Protein 2Z0Q (pdb70)

Sequence (319 aa):
QVLTAKEIKRQEAIFELSQGEEDLIEDLKLAKKAYHDPLKLSITEQELNQIFGTLDSLIPLHEELLSQLRDVRKPDGSTEHVGPILVGWLPCLSSYDSYCSNQVAAKALLDHKKQDHRVQDFDLWNFLDIPRSRLVKYPLLLREILRHTPNDNPDQQHLEEAINIIQGIVAEINTKTGESECRYYKERLLYLEEGQKDSLIDSSRVLCCHGELKNNRGVKLHVFLFQEVLVITRAVTHNEQLCYQLYRQPIPVKDLTLEDLQDGEVRLGGSLAFSNNERVKNFFRVSFKNGSQSQTHSLQANDTFNKQQWLNCIRQAKE

Organism: Mus musculus (NCBI:txid10090)

Foldseek 3Di:
DDDDPLNVLLQVLLVVVLVLLVVLLVLLVCCCVQPVVVVVVPLDPVLSCLANVLSVVCSVLSVVLNVVSQVQADPVRGHQADLVSLLVSVVVCVSVLVLLLSLLVNLVVVQVCCVPPSPVVDVNNCSSCSVLVVLVCPLVSLVSNLVSDDPVRVNNVSSVVSSVVSVVVNVVSVLSSQQSNLVVQLVQEDEPDPQQDDVVSVPFRGFLDWAWWAFQARAIWIWTDTLFKIFIFHFDADPNRTGTYTPAHIATLLFKDKAQAAFPRDDHHHDDVPDPSVSRHQWIKIWGDDPPRTDITIIHAPDNVRSVSVVVSSVVSND

Structure (mmCIF, N/CA/C/O backbone):
data_2Z0Q
#
_entry.id   2Z0Q
#
_cell.length_a   51.582
_cell.length_b   62.670
_cell.length_c   115.278
_cell.angle_alpha   90.00
_cell.angle_beta   90.00
_cell.angle_gamma   90.00
#
_symmetry.space_group_name_H-M   'P 21 21 21'
#
loop_
_entity.id
_entity.type
_entity.pdbx_description
1 polymer 'Rho guanine nucleotide exchange factor 3'
2 non-polymer 'SULFATE ION'
3 water water
#
loop_
_atom_site.group_PDB
_atom_site.id
_atom_site.type_symbol
_atom_site.label_atom_id
_atom_site.label_alt_id
_atom_site.label_comp_id
_atom_site.label_asym_id
_atom_site.label_entity_id
_atom_site.label_seq_id
_atom_site.pdbx_PDB_ins_code
_atom_site.Cartn_x
_atom_site.Cartn_y
_atom_site.Cartn_z
_atom_site.occupancy
_atom_site.B_iso_or_equiv
_atom_site.auth_seq_id
_atom_site.auth_comp_id
_atom_site.auth_asym_id
_atom_site.auth_atom_id
_atom_site.pdbx_PDB_model_num
ATOM 1 N N . GLN A 1 11 ? 55.407 64.814 -8.172 1.00 43.65 4 GLN A N 1
ATOM 2 C CA . GLN A 1 11 ? 56.229 66.049 -8.383 1.00 43.55 4 GLN A CA 1
ATOM 3 C C . GLN A 1 11 ? 57.533 65.944 -7.587 1.00 40.02 4 GLN A C 1
ATOM 4 O O . GLN A 1 11 ? 58.508 65.358 -8.040 1.00 40.08 4 GLN A O 1
ATOM 10 N N . VAL A 1 12 ? 57.550 66.527 -6.399 1.00 35.50 5 VAL A N 1
ATOM 11 C CA . VAL A 1 12 ? 58.726 66.444 -5.553 1.00 33.14 5 VAL A CA 1
ATOM 12 C C . VAL A 1 12 ? 58.827 64.996 -5.056 1.00 29.81 5 VAL A C 1
ATOM 13 O O . VAL A 1 12 ? 57.814 64.400 -4.696 1.00 26.68 5 VAL A O 1
ATOM 17 N N . LEU A 1 13 ? 60.035 64.423 -5.086 1.00 26.87 6 LEU A N 1
ATOM 18 C CA . LEU A 1 13 ? 60.243 63.077 -4.556 1.00 24.75 6 LEU A CA 1
ATOM 19 C C . LEU A 1 13 ? 60.280 63.251 -3.036 1.00 23.19 6 LEU A C 1
ATOM 20 O O . LEU A 1 13 ? 61.066 64.024 -2.506 1.00 24.48 6 LEU A O 1
ATOM 25 N N . THR A 1 14 ? 59.449 62.528 -2.309 1.00 20.90 7 THR A N 1
ATOM 26 C CA . THR A 1 14 ? 59.444 62.711 -0.871 1.00 19.67 7 THR A CA 1
ATOM 27 C C . THR A 1 14 ? 60.001 61.482 -0.189 1.00 18.09 7 THR A C 1
ATOM 28 O O . THR A 1 14 ? 59.996 60.401 -0.778 1.00 17.53 7 THR A O 1
ATOM 32 N N . ALA A 1 15 ? 60.427 61.623 1.060 1.00 16.87 8 ALA A N 1
ATOM 33 C CA . ALA A 1 15 ? 60.929 60.475 1.806 1.00 16.53 8 ALA A CA 1
ATOM 34 C C . ALA A 1 15 ? 59.750 59.495 1.929 1.00 17.60 8 ALA A C 1
ATOM 35 O O . ALA A 1 15 ? 59.922 58.276 1.874 1.00 17.88 8 ALA A O 1
ATOM 37 N N . LYS A 1 16 ? 58.550 60.043 2.116 1.00 16.82 9 LYS A N 1
ATOM 38 C CA . LYS A 1 16 ? 57.342 59.215 2.260 1.00 16.67 9 LYS A CA 1
ATOM 39 C C . LYS A 1 16 ? 57.122 58.343 1.032 1.00 16.74 9 LYS A C 1
ATOM 40 O O . LYS A 1 16 ? 56.782 57.158 1.167 1.00 15.23 9 LYS A O 1
ATOM 46 N N . GLU A 1 17 ? 57.335 58.912 -0.161 1.00 16.29 10 GLU A N 1
ATOM 47 C CA . GLU A 1 17 ? 57.134 58.139 -1.403 1.00 15.39 10 GLU A CA 1
ATOM 48 C C . GLU A 1 17 ? 58.178 57.029 -1.510 1.00 15.19 10 GLU A C 1
ATOM 49 O O . GLU A 1 17 ? 57.870 55.963 -1.969 1.00 14.22 10 GLU A O 1
ATOM 55 N N . ILE A 1 18 ? 59.415 57.285 -1.080 1.00 14.74 11 ILE A N 1
ATOM 56 C CA . ILE A 1 18 ? 60.425 56.226 -1.121 1.00 13.61 11 ILE A CA 1
ATOM 57 C C . ILE A 1 18 ? 60.000 55.124 -0.140 1.00 14.67 11 ILE A C 1
ATOM 58 O O . ILE A 1 18 ? 60.105 53.938 -0.455 1.00 14.21 11 ILE A O 1
ATOM 63 N N . LYS A 1 19 ? 59.479 55.508 1.020 1.00 14.00 12 LYS A N 1
ATOM 64 C CA . LYS A 1 19 ? 58.992 54.513 1.983 1.00 14.22 12 LYS A CA 1
ATOM 65 C C . LYS A 1 19 ? 57.791 53.718 1.421 1.00 12.92 12 LYS A C 1
ATOM 66 O O . LYS A 1 19 ? 57.650 52.519 1.697 1.00 13.79 12 LYS A O 1
ATOM 72 N N . ARG A 1 20 ? 56.955 54.375 0.632 1.00 13.07 13 ARG A N 1
ATOM 73 C CA . ARG A 1 20 ? 55.816 53.692 0.023 1.00 11.53 13 ARG A CA 1
ATOM 74 C C . ARG A 1 20 ? 56.344 52.660 -0.985 1.00 12.84 13 ARG A C 1
ATOM 75 O O . ARG A 1 20 ? 55.893 51.543 -1.025 1.00 10.50 13 ARG A O 1
ATOM 83 N N . GLN A 1 21 ? 57.336 53.056 -1.783 1.00 12.74 14 GLN A N 1
ATOM 84 C CA . GLN A 1 21 ? 57.893 52.101 -2.758 1.00 11.76 14 GLN A CA 1
ATOM 85 C C . GLN A 1 21 ? 58.570 50.948 -2.037 1.00 11.79 14 GLN A C 1
ATOM 86 O O . GLN A 1 21 ? 58.493 49.814 -2.494 1.00 12.98 14 GLN A O 1
ATOM 92 N N . GLU A 1 22 ? 59.255 51.226 -0.921 1.00 12.57 15 GLU A N 1
ATOM 93 C CA . GLU A 1 22 ? 59.851 50.161 -0.151 1.00 12.40 15 GLU A CA 1
ATOM 94 C C . GLU A 1 22 ? 58.757 49.185 0.342 1.00 13.23 15 GLU A C 1
ATOM 95 O O . GLU A 1 22 ? 58.884 47.960 0.222 1.00 10.88 15 GLU A O 1
ATOM 101 N N . ALA A 1 23 ? 57.675 49.744 0.878 1.00 11.45 16 ALA A N 1
ATOM 102 C CA . ALA A 1 23 ? 56.625 48.896 1.418 1.00 13.12 16 ALA A CA 1
ATOM 103 C C . ALA A 1 23 ? 56.001 47.992 0.340 1.00 13.08 16 ALA A C 1
ATOM 104 O O . ALA A 1 23 ? 55.674 46.841 0.609 1.00 14.05 16 ALA A O 1
ATOM 106 N N . ILE A 1 24 ? 55.843 48.520 -0.871 1.00 12.11 17 ILE A N 1
ATOM 107 C CA . ILE A 1 24 ? 55.243 47.749 -1.966 1.00 13.35 17 ILE A CA 1
ATOM 108 C C . ILE A 1 24 ? 56.204 46.639 -2.435 1.00 12.66 17 ILE A C 1
ATOM 109 O O . ILE A 1 24 ? 55.816 45.490 -2.685 1.00 11.63 17 ILE A O 1
ATOM 114 N N . PHE A 1 25 ? 57.483 46.984 -2.524 1.00 12.43 18 PHE A N 1
ATOM 115 C CA . PHE A 1 25 ? 58.458 45.995 -2.952 1.00 13.86 18 PHE A CA 1
ATOM 116 C C . PHE A 1 25 ? 58.539 44.863 -1.918 1.00 13.23 18 PHE A C 1
ATOM 117 O O . PHE A 1 25 ? 58.593 43.688 -2.279 1.00 14.24 18 PHE A O 1
ATOM 125 N N . GLU A 1 26 ? 58.525 45.235 -0.632 1.00 14.15 19 GLU A N 1
ATOM 126 C CA . GLU A 1 26 ? 58.598 44.282 0.464 1.00 15.21 19 GLU A CA 1
ATOM 127 C C . GLU A 1 26 ? 57.429 43.307 0.427 1.00 15.13 19 GLU A C 1
ATOM 128 O O . GLU A 1 26 ? 57.592 42.114 0.696 1.00 14.39 19 GLU A O 1
ATOM 134 N N . LEU A 1 27 ? 56.237 43.837 0.137 1.00 14.62 20 LEU A N 1
ATOM 135 C CA . LEU A 1 27 ? 55.056 42.980 0.025 1.00 15.20 20 LEU A CA 1
ATOM 136 C C . LEU A 1 27 ? 55.309 41.866 -0.987 1.00 14.56 20 LEU A C 1
ATOM 137 O O . LEU A 1 27 ? 55.099 40.698 -0.706 1.00 15.11 20 LEU A O 1
ATOM 142 N N . SER A 1 28 ? 55.782 42.216 -2.169 1.00 15.43 21 SER A N 1
ATOM 143 C CA . SER A 1 28 ? 55.992 41.169 -3.169 1.00 17.37 21 SER A CA 1
ATOM 144 C C . SER A 1 28 ? 57.158 40.253 -2.781 1.00 17.59 21 SER A C 1
ATOM 145 O O . SER A 1 28 ? 57.121 39.031 -3.037 1.00 16.50 21 SER A O 1
ATOM 148 N N . GLN A 1 29 ? 58.186 40.794 -2.137 1.00 14.77 22 GLN A N 1
ATOM 149 C CA . GLN A 1 29 ? 59.283 39.904 -1.757 1.00 17.07 22 GLN A CA 1
ATOM 150 C C . GLN A 1 29 ? 58.796 38.850 -0.770 1.00 16.11 22 GLN A C 1
ATOM 151 O O . GLN A 1 29 ? 59.313 37.728 -0.749 1.00 16.37 22 GLN A O 1
ATOM 157 N N . GLY A 1 30 ? 57.814 39.203 0.065 1.00 14.90 23 GLY A N 1
ATOM 158 C CA . GLY A 1 30 ? 57.330 38.238 1.036 1.00 14.83 23 GLY A CA 1
ATOM 159 C C . GLY A 1 30 ? 56.556 37.108 0.376 1.00 14.67 23 GLY A C 1
ATOM 160 O O . GLY A 1 30 ? 56.535 35.975 0.885 1.00 17.04 23 GLY A O 1
ATOM 161 N N . GLU A 1 31 ? 55.879 37.431 -0.729 1.00 16.22 24 GLU A N 1
ATOM 162 C CA . GLU A 1 31 ? 55.122 36.433 -1.494 1.00 17.88 24 GLU A CA 1
ATOM 163 C C . GLU A 1 31 ? 56.180 35.471 -2.087 1.00 19.81 24 GLU A C 1
ATOM 164 O O . GLU A 1 31 ? 56.060 34.238 -2.006 1.00 18.17 24 GLU A O 1
ATOM 170 N N . GLU A 1 32 ? 57.222 36.063 -2.658 1.00 20.84 25 GLU A N 1
ATOM 171 C CA . GLU A 1 32 ? 58.288 35.271 -3.253 1.00 23.39 25 GLU A CA 1
ATOM 172 C C . GLU A 1 32 ? 58.917 34.338 -2.228 1.00 22.01 25 GLU A C 1
ATOM 173 O O . GLU A 1 32 ? 59.120 33.149 -2.521 1.00 22.21 25 GLU A O 1
ATOM 179 N N . ASP A 1 33 ? 59.215 34.865 -1.040 1.00 20.68 26 ASP A N 1
ATOM 180 C CA . ASP A 1 33 ? 59.800 34.088 0.061 1.00 23.62 26 ASP A CA 1
ATOM 181 C C . ASP A 1 33 ? 58.870 32.934 0.493 1.00 23.49 26 ASP A C 1
ATOM 182 O O . ASP A 1 33 ? 59.324 31.808 0.767 1.00 22.71 26 ASP A O 1
ATOM 187 N N . LEU A 1 34 ? 57.574 33.225 0.606 1.00 21.32 27 LEU A N 1
ATOM 188 C CA . LEU A 1 34 ? 56.616 32.187 1.001 1.00 22.42 27 LEU A CA 1
ATOM 189 C C . LEU A 1 34 ? 56.552 31.048 -0.057 1.00 21.40 27 LEU A C 1
ATOM 190 O O . LEU A 1 34 ? 56.599 29.864 0.292 1.00 22.72 27 LEU A O 1
ATOM 195 N N . ILE A 1 35 ? 56.461 31.426 -1.326 1.00 21.06 28 ILE A N 1
ATOM 196 C CA . ILE A 1 35 ? 56.380 30.441 -2.437 1.00 23.24 28 ILE A CA 1
ATOM 197 C C . ILE A 1 35 ? 57.651 29.576 -2.411 1.00 25.29 28 ILE A C 1
ATOM 198 O O . ILE A 1 35 ? 57.596 28.344 -2.496 1.00 26.15 28 ILE A O 1
ATOM 203 N N . GLU A 1 36 ? 58.798 30.229 -2.270 1.00 25.68 29 GLU A N 1
ATOM 204 C CA . GLU A 1 36 ? 60.076 29.526 -2.215 1.00 31.34 29 GLU A CA 1
ATOM 205 C C . GLU A 1 36 ? 60.162 28.552 -1.043 1.00 32.07 29 GLU A C 1
ATOM 206 O O . GLU A 1 36 ? 60.668 27.434 -1.197 1.00 32.72 29 GLU A O 1
ATOM 212 N N . ASP A 1 37 ? 59.684 28.955 0.130 1.00 31.51 30 ASP A N 1
ATOM 213 C CA . ASP A 1 37 ? 59.745 28.067 1.286 1.00 32.54 30 ASP A CA 1
ATOM 214 C C . ASP A 1 37 ? 58.745 26.900 1.178 1.00 32.58 30 ASP A C 1
ATOM 215 O O . ASP A 1 37 ? 59.064 25.775 1.573 1.00 33.21 30 ASP A O 1
ATOM 220 N N . LEU A 1 38 ? 57.551 27.145 0.647 1.00 31.48 31 LEU A N 1
ATOM 221 C CA . LEU A 1 38 ? 56.591 26.051 0.485 1.00 32.10 31 LEU A CA 1
ATOM 222 C C . LEU A 1 38 ? 57.062 25.056 -0.600 1.00 33.88 31 LEU A C 1
ATOM 223 O O . LEU A 1 38 ? 56.820 23.850 -0.491 1.00 34.02 31 LEU A O 1
ATOM 228 N N . LYS A 1 39 ? 57.712 25.548 -1.655 1.00 34.46 32 LYS A N 1
ATOM 229 C CA . LYS A 1 39 ? 58.203 24.635 -2.679 1.00 34.70 32 LYS A CA 1
ATOM 230 C C . LYS A 1 39 ? 59.339 23.809 -2.071 1.00 35.44 32 LYS A C 1
ATOM 231 O O . LYS A 1 39 ? 59.464 22.601 -2.336 1.00 35.69 32 LYS A O 1
ATOM 237 N N . LEU A 1 40 ? 60.148 24.462 -1.244 1.00 36.15 33 LEU A N 1
ATOM 238 C CA . LEU A 1 40 ? 61.279 23.826 -0.571 1.00 38.94 33 LEU A CA 1
ATOM 239 C C . LEU A 1 40 ? 60.825 22.740 0.400 1.00 40.47 33 LEU A C 1
ATOM 240 O O . LEU A 1 40 ? 61.471 21.698 0.537 1.00 42.03 33 LEU A O 1
ATOM 245 N N . ALA A 1 41 ? 59.728 23.007 1.097 1.00 40.45 34 ALA A N 1
ATOM 246 C CA . ALA A 1 41 ? 59.168 22.044 2.029 1.00 41.16 34 ALA A CA 1
ATOM 247 C C . ALA A 1 41 ? 58.887 20.760 1.250 1.00 41.22 34 ALA A C 1
ATOM 248 O O . ALA A 1 41 ? 59.270 19.672 1.677 1.00 42.55 34 ALA A O 1
ATOM 250 N N . LYS A 1 42 ? 58.219 20.893 0.105 1.00 40.99 35 LYS A N 1
ATOM 251 C CA . LYS A 1 42 ? 57.883 19.743 -0.722 1.00 42.07 35 LYS A CA 1
ATOM 252 C C . LYS A 1 42 ? 59.104 19.045 -1.311 1.00 42.13 35 LYS A C 1
ATOM 253 O O . LYS A 1 42 ? 59.153 17.813 -1.361 1.00 41.89 35 LYS A O 1
ATOM 259 N N . LYS A 1 43 ? 60.089 19.818 -1.758 1.00 42.36 36 LYS A N 1
ATOM 260 C CA . LYS A 1 43 ? 61.298 19.242 -2.346 1.00 43.76 36 LYS A CA 1
ATOM 261 C C . LYS A 1 43 ? 62.285 18.618 -1.359 1.00 43.16 36 LYS A C 1
ATOM 262 O O . LYS A 1 43 ? 62.855 17.567 -1.641 1.00 44.18 36 LYS A O 1
ATOM 268 N N . ALA A 1 44 ? 62.503 19.255 -0.213 1.00 43.21 37 ALA A N 1
ATOM 269 C CA . ALA A 1 44 ? 63.457 18.737 0.766 1.00 43.36 37 ALA A CA 1
ATOM 270 C C . ALA A 1 44 ? 62.881 17.755 1.772 1.00 44.46 37 ALA A C 1
ATOM 271 O O . ALA A 1 44 ? 63.620 16.926 2.297 1.00 43.98 37 ALA A O 1
ATOM 273 N N . TYR A 1 45 ? 61.574 17.838 2.030 1.00 44.86 38 TYR A N 1
ATOM 274 C CA . TYR A 1 45 ? 60.926 16.961 3.013 1.00 46.32 38 TYR A CA 1
ATOM 275 C C . TYR A 1 45 ? 59.966 15.930 2.431 1.00 46.27 38 TYR A C 1
ATOM 276 O O . TYR A 1 45 ? 60.157 14.725 2.610 1.00 46.19 38 TYR A O 1
ATOM 285 N N . HIS A 1 46 ? 58.926 16.397 1.748 1.00 46.23 39 HIS A N 1
ATOM 286 C CA . HIS A 1 46 ? 57.940 15.493 1.163 1.00 47.13 39 HIS A CA 1
ATOM 287 C C . HIS A 1 46 ? 58.499 14.535 0.109 1.00 47.16 39 HIS A C 1
ATOM 288 O O . HIS A 1 46 ? 58.481 13.328 0.307 1.00 47.46 39 HIS A O 1
ATOM 295 N N . ASP A 1 47 ? 58.996 15.055 -1.007 1.00 47.35 40 ASP A N 1
ATOM 296 C CA . ASP A 1 47 ? 59.530 14.172 -2.047 1.00 47.41 40 ASP A CA 1
ATOM 297 C C . ASP A 1 47 ? 60.554 13.139 -1.535 1.00 47.33 40 ASP A C 1
ATOM 298 O O . ASP A 1 47 ? 60.460 11.951 -1.863 1.00 47.32 40 ASP A O 1
ATOM 303 N N . PRO A 1 48 ? 61.545 13.579 -0.735 1.00 46.77 41 PRO A N 1
ATOM 304 C CA . PRO A 1 48 ? 62.588 12.709 -0.175 1.00 45.85 41 PRO A CA 1
ATOM 305 C C . PRO A 1 48 ? 62.066 11.608 0.737 1.00 45.55 41 PRO A C 1
ATOM 306 O O . PRO A 1 48 ? 62.548 10.476 0.683 1.00 45.40 41 PRO A O 1
ATOM 318 N N . LEU A 1 50 ? 59.057 10.417 0.676 1.00 43.89 43 LEU A N 1
ATOM 319 C CA . LEU A 1 50 ? 58.201 9.574 -0.154 1.00 43.98 43 LEU A CA 1
ATOM 320 C C . LEU A 1 50 ? 59.048 8.509 -0.839 1.00 43.60 43 LEU A C 1
ATOM 321 O O . LEU A 1 50 ? 58.703 7.334 -0.819 1.00 42.85 43 LEU A O 1
ATOM 326 N N . LYS A 1 51 ? 60.162 8.936 -1.435 1.00 43.31 44 LYS A N 1
ATOM 327 C CA . LYS A 1 51 ? 61.065 8.025 -2.133 1.00 43.53 44 LYS A CA 1
ATOM 328 C C . LYS A 1 51 ? 61.692 6.995 -1.209 1.00 42.66 44 LYS A C 1
ATOM 329 O O . LYS A 1 51 ? 62.031 5.894 -1.650 1.00 42.44 44 LYS A O 1
ATOM 335 N N . LEU A 1 52 ? 61.844 7.356 0.063 1.00 41.53 45 LEU A N 1
ATOM 336 C CA . LEU A 1 52 ? 62.448 6.470 1.053 1.00 41.55 45 LEU A CA 1
ATOM 337 C C . LEU A 1 52 ? 61.431 5.911 2.042 1.00 41.32 45 LEU A C 1
ATOM 338 O O . LEU A 1 52 ? 61.803 5.321 3.068 1.00 41.80 45 LEU A O 1
ATOM 343 N N . SER A 1 53 ? 60.151 6.118 1.740 1.00 40.12 46 SER A N 1
ATOM 344 C CA . SER A 1 53 ? 59.053 5.618 2.574 1.00 39.71 46 SER A CA 1
ATOM 345 C C . SER A 1 53 ? 59.201 5.921 4.062 1.00 38.78 46 SER A C 1
ATOM 346 O O . SER A 1 53 ? 58.858 5.087 4.897 1.00 38.86 46 SER A O 1
ATOM 349 N N . ILE A 1 54 ? 59.712 7.106 4.396 1.00 38.88 47 ILE A N 1
ATOM 350 C CA . ILE A 1 54 ? 59.912 7.513 5.798 1.00 37.24 47 ILE A CA 1
ATOM 351 C C . ILE A 1 54 ? 58.591 7.627 6.572 1.00 36.26 47 ILE A C 1
ATOM 352 O O . ILE A 1 54 ? 58.546 7.460 7.784 1.00 36.14 47 ILE A O 1
ATOM 365 N N . THR A 1 56 ? 54.054 7.071 5.725 1.00 38.15 49 THR A N 1
ATOM 366 C CA . THR A 1 56 ? 53.150 6.512 4.725 1.00 39.11 49 THR A CA 1
ATOM 367 C C . THR A 1 56 ? 52.698 7.583 3.724 1.00 40.23 49 THR A C 1
ATOM 368 O O . THR A 1 56 ? 52.857 8.786 3.960 1.00 39.80 49 THR A O 1
ATOM 372 N N . GLU A 1 57 ? 52.160 7.146 2.594 1.00 41.35 50 GLU A N 1
ATOM 373 C CA . GLU A 1 57 ? 51.696 8.096 1.599 1.00 43.23 50 GLU A CA 1
ATOM 374 C C . GLU A 1 57 ? 50.577 8.864 2.259 1.00 43.06 50 GLU A C 1
ATOM 375 O O . GLU A 1 57 ? 50.410 10.059 2.038 1.00 43.25 50 GLU A O 1
ATOM 381 N N . GLN A 1 58 ? 49.813 8.165 3.086 1.00 42.71 51 GLN A N 1
ATOM 382 C CA . GLN A 1 58 ? 48.706 8.794 3.781 1.00 42.85 51 GLN A CA 1
ATOM 383 C C . GLN A 1 58 ? 49.231 9.961 4.634 1.00 41.75 51 GLN A C 1
ATOM 384 O O . GLN A 1 58 ? 48.819 11.111 4.453 1.00 39.91 51 GLN A O 1
ATOM 390 N N . GLU A 1 59 ? 50.138 9.637 5.555 1.00 39.57 52 GLU A N 1
ATOM 391 C CA . GLU A 1 59 ? 50.747 10.602 6.470 1.00 39.36 52 GLU A CA 1
ATOM 392 C C . GLU A 1 59 ? 51.406 11.807 5.813 1.00 38.94 52 GLU A C 1
ATOM 393 O O . GLU A 1 59 ? 51.331 12.913 6.344 1.00 38.65 52 GLU A O 1
ATOM 399 N N . LEU A 1 60 ? 52.072 11.585 4.680 1.00 38.76 53 LEU A N 1
ATOM 400 C CA . LEU A 1 60 ? 52.742 12.651 3.951 1.00 38.97 53 LEU A CA 1
ATOM 401 C C . LEU A 1 60 ? 51.716 13.506 3.252 1.00 40.20 53 LEU A C 1
ATOM 402 O O . LEU A 1 60 ? 51.890 14.726 3.142 1.00 40.05 53 LEU A O 1
ATOM 407 N N . ASN A 1 61 ? 50.652 12.873 2.758 1.00 41.93 54 ASN A N 1
ATOM 408 C CA . ASN A 1 61 ? 49.605 13.619 2.069 1.00 44.26 54 ASN A CA 1
ATOM 409 C C . ASN A 1 61 ? 48.924 14.528 3.065 1.00 44.21 54 ASN A C 1
ATOM 410 O O . ASN A 1 61 ? 48.542 15.649 2.723 1.00 44.06 54 ASN A O 1
ATOM 415 N N . GLN A 1 62 ? 48.787 14.040 4.297 1.00 43.77 55 GLN A N 1
ATOM 416 C CA . GLN A 1 62 ? 48.135 14.811 5.343 1.00 44.68 55 GLN A CA 1
ATOM 417 C C . GLN A 1 62 ? 48.994 15.961 5.866 1.00 44.62 55 GLN A C 1
ATOM 418 O O . GLN A 1 62 ? 48.500 16.836 6.579 1.00 45.37 55 GLN A O 1
ATOM 424 N N . ILE A 1 63 ? 50.276 15.964 5.517 1.00 43.20 56 ILE A N 1
ATOM 425 C CA . ILE A 1 63 ? 51.168 17.019 5.977 1.00 41.47 56 ILE A CA 1
ATOM 426 C C . ILE A 1 63 ? 51.487 18.070 4.911 1.00 41.07 56 ILE A C 1
ATOM 427 O O . ILE A 1 63 ? 51.472 19.260 5.208 1.00 39.95 56 ILE A O 1
ATOM 432 N N . PHE A 1 64 ? 51.741 17.655 3.672 1.00 40.00 57 PHE A N 1
ATOM 433 C CA . PHE A 1 64 ? 52.076 18.620 2.618 1.00 40.77 57 PHE A CA 1
ATOM 434 C C . PHE A 1 64 ? 50.986 18.759 1.554 1.00 41.29 57 PHE A C 1
ATOM 435 O O . PHE A 1 64 ? 51.047 19.626 0.674 1.00 39.25 57 PHE A O 1
ATOM 443 N N . GLY A 1 65 ? 49.984 17.894 1.647 1.00 43.04 58 GLY A N 1
ATOM 444 C CA . GLY A 1 65 ? 48.901 17.897 0.686 1.00 44.91 58 GLY A CA 1
ATOM 445 C C . GLY A 1 65 ? 48.180 19.208 0.475 1.00 46.01 58 GLY A C 1
ATOM 446 O O . GLY A 1 65 ? 47.947 19.611 -0.667 1.00 48.30 58 GLY A O 1
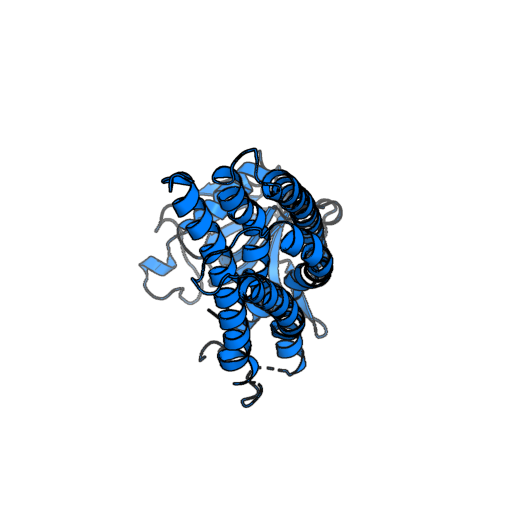ATOM 447 N N . THR A 1 66 ? 47.817 19.893 1.549 1.00 46.62 59 THR A N 1
ATOM 448 C CA . THR A 1 66 ? 47.102 21.145 1.367 1.00 46.53 59 THR A CA 1
ATOM 449 C C . THR A 1 66 ? 47.981 22.310 0.976 1.00 46.00 59 THR A C 1
ATOM 450 O O . THR A 1 66 ? 47.530 23.203 0.257 1.00 45.47 59 THR A O 1
ATOM 454 N N . LEU A 1 67 ? 49.229 22.302 1.435 1.00 46.08 60 LEU A N 1
ATOM 455 C CA . LEU A 1 67 ? 50.163 23.381 1.112 1.00 47.38 60 LEU A CA 1
ATOM 456 C C . LEU A 1 67 ? 50.197 23.627 -0.380 1.00 46.99 60 LEU A C 1
ATOM 457 O O . LEU A 1 67 ? 50.299 24.766 -0.826 1.00 47.51 60 LEU A O 1
ATOM 462 N N . ASP A 1 68 ? 50.098 22.554 -1.152 1.00 47.31 61 ASP A N 1
ATOM 463 C CA . ASP A 1 68 ? 50.101 22.657 -2.604 1.00 47.14 61 ASP A CA 1
ATOM 464 C C . ASP A 1 68 ? 48.882 23.342 -3.190 1.00 44.95 61 ASP A C 1
ATOM 465 O O . ASP A 1 68 ? 48.865 23.670 -4.370 1.00 46.50 61 ASP A O 1
ATOM 470 N N . SER A 1 69 ? 47.838 23.534 -2.409 1.00 42.80 62 SER A N 1
ATOM 471 C CA . SER A 1 69 ? 46.695 24.237 -2.954 1.00 39.99 62 SER A CA 1
ATOM 472 C C . SER A 1 69 ? 46.914 25.744 -2.706 1.00 38.55 62 SER A C 1
ATOM 473 O O . SER A 1 69 ? 46.343 26.587 -3.393 1.00 38.58 62 SER A O 1
ATOM 476 N N . LEU A 1 70 ? 47.773 26.084 -1.748 1.00 33.73 63 LEU A N 1
ATOM 477 C CA . LEU A 1 70 ? 48.018 27.497 -1.446 1.00 31.24 63 LEU A CA 1
ATOM 478 C C . LEU A 1 70 ? 49.071 28.182 -2.299 1.00 29.30 63 LEU A C 1
ATOM 479 O O . LEU A 1 70 ? 49.027 29.402 -2.493 1.00 27.36 63 LEU A O 1
ATOM 484 N N . ILE A 1 71 ? 50.038 27.411 -2.790 1.00 27.58 64 ILE A N 1
ATOM 485 C CA . ILE A 1 71 ? 51.093 27.985 -3.602 1.00 27.37 64 ILE A CA 1
ATOM 486 C C . ILE A 1 71 ? 50.572 28.800 -4.777 1.00 26.02 64 ILE A C 1
ATOM 487 O O . ILE A 1 71 ? 51.035 29.914 -5.001 1.00 24.86 64 ILE A O 1
ATOM 492 N N . PRO A 1 72 ? 49.590 28.271 -5.543 1.00 25.92 65 PRO A N 1
ATOM 493 C CA . PRO A 1 72 ? 49.083 29.051 -6.678 1.00 24.54 65 PRO A CA 1
ATOM 494 C C . PRO A 1 72 ? 48.479 30.406 -6.287 1.00 23.51 65 PRO A C 1
ATOM 495 O O . PRO A 1 72 ? 48.549 31.353 -7.061 1.00 23.14 65 PRO A O 1
ATOM 499 N N . LEU A 1 73 ? 47.897 30.495 -5.097 1.00 24.26 66 LEU A N 1
ATOM 500 C CA . LEU A 1 73 ? 47.281 31.759 -4.643 1.00 23.74 66 LEU A CA 1
ATOM 501 C C . LEU A 1 73 ? 48.302 32.904 -4.554 1.00 24.27 66 LEU A C 1
ATOM 502 O O . LEU A 1 73 ? 48.039 34.041 -4.946 1.00 21.65 66 LEU A O 1
ATOM 507 N N . HIS A 1 74 ? 49.447 32.576 -3.986 1.00 22.59 67 HIS A N 1
ATOM 508 C CA . HIS A 1 74 ? 50.538 33.530 -3.814 1.00 21.19 67 HIS A CA 1
ATOM 509 C C . HIS A 1 74 ? 51.257 33.796 -5.147 1.00 21.61 67 HIS A C 1
ATOM 510 O O . HIS A 1 74 ? 51.630 34.934 -5.461 1.00 20.36 67 HIS A O 1
ATOM 517 N N . GLU A 1 75 ? 51.388 32.771 -5.987 1.00 23.37 68 GLU A N 1
ATOM 518 C CA . GLU A 1 75 ? 52.003 32.987 -7.277 1.00 23.54 68 GLU A CA 1
ATOM 519 C C . GLU A 1 75 ? 51.145 33.954 -8.058 1.00 24.07 68 GLU A C 1
ATOM 520 O O . GLU A 1 75 ? 51.671 34.799 -8.785 1.00 23.57 68 GLU A O 1
ATOM 526 N N . GLU A 1 76 ? 49.823 33.833 -7.922 1.00 24.05 69 GLU A N 1
ATOM 527 C CA . GLU A 1 76 ? 48.932 34.736 -8.633 1.00 24.59 69 GLU A CA 1
ATOM 528 C C . GLU A 1 76 ? 49.120 36.158 -8.121 1.00 21.04 69 GLU A C 1
ATOM 529 O O . GLU A 1 76 ? 49.182 37.084 -8.914 1.00 21.31 69 GLU A O 1
ATOM 535 N N . LEU A 1 77 ? 49.215 36.342 -6.809 1.00 21.27 70 LEU A N 1
ATOM 536 C CA . LEU A 1 77 ? 49.380 37.712 -6.321 1.00 19.79 70 LEU A CA 1
ATOM 537 C C . LEU A 1 77 ? 50.723 38.268 -6.796 1.00 18.87 70 LEU A C 1
ATOM 538 O O . LEU A 1 77 ? 50.816 39.387 -7.288 1.00 19.12 70 LEU A O 1
ATOM 543 N N . LEU A 1 78 ? 51.779 37.490 -6.633 1.00 20.16 71 LEU A N 1
ATOM 544 C CA . LEU A 1 78 ? 53.098 37.937 -7.070 1.00 20.08 71 LEU A CA 1
ATOM 545 C C . LEU A 1 78 ? 53.122 38.327 -8.549 1.00 20.88 71 LEU A C 1
ATOM 546 O O . LEU A 1 78 ? 53.671 39.355 -8.922 1.00 20.59 71 LEU A O 1
ATOM 551 N N . SER A 1 79 ? 52.538 37.483 -9.396 1.00 21.12 72 SER A N 1
ATOM 552 C CA . SER A 1 79 ? 52.504 37.738 -10.819 1.00 22.82 72 SER A CA 1
ATOM 553 C C . SER A 1 79 ? 51.834 39.073 -11.120 1.00 23.47 72 SER A C 1
ATOM 554 O O . SER A 1 79 ? 52.317 39.843 -11.947 1.00 24.95 72 SER A O 1
ATOM 557 N N . GLN A 1 80 ? 50.722 39.352 -10.444 1.00 22.02 73 GLN A N 1
ATOM 558 C CA . GLN A 1 80 ? 50.009 40.603 -10.654 1.00 22.62 73 GLN A CA 1
ATOM 559 C C . GLN A 1 80 ? 50.800 41.825 -10.170 1.00 21.35 73 GLN A C 1
ATOM 560 O O . GLN A 1 80 ? 50.811 42.872 -10.834 1.00 22.20 73 GLN A O 1
ATOM 566 N N . LEU A 1 81 ? 51.449 41.703 -9.020 1.00 20.16 74 LEU A N 1
ATOM 567 C CA . LEU A 1 81 ? 52.257 42.822 -8.497 1.00 21.99 74 LEU A CA 1
ATOM 568 C C . LEU A 1 81 ? 53.444 43.069 -9.420 1.00 22.68 74 LEU A C 1
ATOM 569 O O . LEU A 1 81 ? 53.859 44.212 -9.629 1.00 23.43 74 LEU A O 1
ATOM 574 N N . ARG A 1 82 ? 53.967 41.985 -9.993 1.00 23.43 75 ARG A N 1
ATOM 575 C CA . ARG A 1 82 ? 55.117 42.107 -10.882 1.00 26.08 75 ARG A CA 1
ATOM 576 C C . ARG A 1 82 ? 54.692 42.794 -12.163 1.00 25.82 75 ARG A C 1
ATOM 577 O O . ARG A 1 82 ? 55.333 43.728 -12.653 1.00 24.45 75 ARG A O 1
ATOM 585 N N . ASP A 1 83 ? 53.562 42.346 -12.681 1.00 27.12 76 ASP A N 1
ATOM 586 C CA . ASP A 1 83 ? 53.020 42.854 -13.933 1.00 27.98 76 ASP A CA 1
ATOM 587 C C . ASP A 1 83 ? 52.692 44.341 -13.965 1.00 26.81 76 ASP A C 1
ATOM 588 O O . ASP A 1 83 ? 52.794 44.980 -15.004 1.00 24.79 76 ASP A O 1
ATOM 593 N N . VAL A 1 84 ? 52.283 44.889 -12.827 1.00 22.23 77 VAL A N 1
ATOM 594 C CA . VAL A 1 84 ? 51.926 46.277 -12.742 1.00 22.43 77 VAL A CA 1
ATOM 595 C C . VAL A 1 84 ? 53.109 47.233 -12.588 1.00 20.85 77 VAL A C 1
ATOM 596 O O . VAL A 1 84 ? 52.957 48.427 -12.781 1.00 21.58 77 VAL A O 1
ATOM 600 N N . ARG A 1 85 ? 54.293 46.712 -12.264 1.00 21.30 78 ARG A N 1
ATOM 601 C CA . ARG A 1 85 ? 55.459 47.590 -12.116 1.00 22.65 78 ARG A CA 1
ATOM 602 C C . ARG A 1 85 ? 55.799 48.313 -13.409 1.00 23.21 78 ARG A C 1
ATOM 603 O O . ARG A 1 85 ? 55.667 47.747 -14.493 1.00 25.34 78 ARG A O 1
ATOM 611 N N . LYS A 1 86 ? 56.229 49.559 -13.296 1.00 22.17 79 LYS A N 1
ATOM 612 C CA . LYS A 1 86 ? 56.622 50.338 -14.472 1.00 21.75 79 LYS A CA 1
ATOM 613 C C . LYS A 1 86 ? 58.014 49.811 -14.857 1.00 21.02 79 LYS A C 1
ATOM 614 O O . LYS A 1 86 ? 58.636 49.046 -14.098 1.00 19.40 79 LYS A O 1
ATOM 620 N N . PRO A 1 87 ? 58.498 50.187 -16.058 1.00 22.04 80 PRO A N 1
ATOM 621 C CA . PRO A 1 87 ? 59.811 49.780 -16.572 1.00 21.20 80 PRO A CA 1
ATOM 622 C C . PRO A 1 87 ? 60.940 50.113 -15.602 1.00 19.69 80 PRO A C 1
ATOM 623 O O . PRO A 1 87 ? 61.970 49.439 -15.616 1.00 18.80 80 PRO A O 1
ATOM 627 N N . ASP A 1 88 ? 60.764 51.155 -14.784 1.00 18.21 81 ASP A N 1
ATOM 628 C CA . ASP A 1 88 ? 61.820 51.520 -13.837 1.00 17.22 81 ASP A CA 1
ATOM 629 C C . ASP A 1 88 ? 61.730 50.768 -12.503 1.00 18.84 81 ASP A C 1
ATOM 630 O O . ASP A 1 88 ? 62.475 51.084 -11.590 1.00 17.18 81 ASP A O 1
ATOM 635 N N . GLY A 1 89 ? 60.811 49.798 -12.411 1.00 15.76 82 GLY A N 1
ATOM 636 C CA . GLY A 1 89 ? 60.686 49.002 -11.207 1.00 18.07 82 GLY A CA 1
ATOM 637 C C . GLY A 1 89 ? 59.735 49.549 -10.161 1.00 17.86 82 GLY A C 1
ATOM 638 O O . GLY A 1 89 ? 59.456 48.835 -9.190 1.00 19.47 82 GLY A O 1
ATOM 639 N N . SER A 1 90 ? 59.236 50.773 -10.338 1.00 16.49 83 SER A N 1
ATOM 640 C CA . SER A 1 90 ? 58.318 51.377 -9.337 1.00 15.67 83 SER A CA 1
ATOM 641 C C . SER A 1 90 ? 56.873 50.949 -9.588 1.00 17.15 83 SER A C 1
ATOM 642 O O . SER A 1 90 ? 56.538 50.421 -10.672 1.00 16.60 83 SER A O 1
ATOM 645 N N . THR A 1 91 ? 56.025 51.163 -8.576 1.00 15.82 84 THR A N 1
ATOM 646 C CA . THR A 1 91 ? 54.608 50.813 -8.673 1.00 15.67 84 THR A CA 1
ATOM 647 C C . THR A 1 91 ? 53.706 51.984 -8.314 1.00 16.04 84 THR A C 1
ATOM 648 O O . THR A 1 91 ? 53.907 52.651 -7.302 1.00 16.63 84 THR A O 1
ATOM 652 N N . GLU A 1 92 ? 52.715 52.266 -9.169 1.00 16.72 85 GLU A N 1
ATOM 653 C CA . GLU A 1 92 ? 51.793 53.378 -8.948 1.00 18.23 85 GLU A CA 1
ATOM 654 C C . GLU A 1 92 ? 50.697 53.014 -7.924 1.00 18.38 85 GLU A C 1
ATOM 655 O O . GLU A 1 92 ? 50.542 53.682 -6.901 1.00 18.15 85 GLU A O 1
ATOM 661 N N . HIS A 1 93 ? 49.945 51.969 -8.241 1.00 18.05 86 HIS A N 1
ATOM 662 C CA . HIS A 1 93 ? 48.859 51.494 -7.369 1.00 19.97 86 HIS A CA 1
ATOM 663 C C . HIS A 1 93 ? 48.867 49.998 -7.175 1.00 19.13 86 HIS A C 1
ATOM 664 O O . HIS A 1 93 ? 49.038 49.236 -8.162 1.00 18.04 86 HIS A O 1
ATOM 671 N N . VAL A 1 94 ? 48.643 49.574 -5.924 1.00 17.46 87 VAL A N 1
ATOM 672 C CA . VAL A 1 94 ? 48.538 48.166 -5.584 1.00 16.43 87 VAL A CA 1
ATOM 673 C C . VAL A 1 94 ? 47.127 47.867 -5.041 1.00 16.96 87 VAL A C 1
ATOM 674 O O . VAL A 1 94 ? 46.746 46.711 -4.863 1.00 14.03 87 VAL A O 1
ATOM 678 N N . GLY A 1 95 ? 46.342 48.918 -4.813 1.00 17.21 88 GLY A N 1
ATOM 679 C CA . GLY A 1 95 ? 45.015 48.733 -4.238 1.00 18.75 88 GLY A CA 1
ATOM 680 C C . GLY A 1 95 ? 44.076 47.806 -4.994 1.00 18.57 88 GLY A C 1
ATOM 681 O O . GLY A 1 95 ? 43.589 46.837 -4.414 1.00 18.40 88 GLY A O 1
ATOM 682 N N . PRO A 1 96 ? 43.783 48.105 -6.270 1.00 20.77 89 PRO A N 1
ATOM 683 C CA . PRO A 1 96 ? 42.890 47.282 -7.102 1.00 20.44 89 PRO A CA 1
ATOM 684 C C . PRO A 1 96 ? 43.302 45.822 -7.137 1.00 20.38 89 PRO A C 1
ATOM 685 O O . PRO A 1 96 ? 42.475 44.919 -7.011 1.00 18.14 89 PRO A O 1
ATOM 689 N N . ILE A 1 97 ? 44.608 45.576 -7.281 1.00 18.91 90 ILE A N 1
ATOM 690 C CA . ILE A 1 97 ? 45.080 44.198 -7.310 1.00 18.44 90 ILE A CA 1
ATOM 691 C C . ILE A 1 97 ? 44.782 43.452 -5.998 1.00 16.15 90 ILE A C 1
ATOM 692 O O . ILE A 1 97 ? 44.343 42.303 -6.012 1.00 15.52 90 ILE A O 1
ATOM 697 N N . LEU A 1 98 ? 45.052 44.096 -4.853 1.00 16.52 91 LEU A N 1
ATOM 698 C CA . LEU A 1 98 ? 44.817 43.447 -3.570 1.00 14.88 91 LEU A CA 1
ATOM 699 C C . LEU A 1 98 ? 43.326 43.178 -3.369 1.00 16.12 91 LEU A C 1
ATOM 700 O O . LEU A 1 98 ? 42.950 42.085 -3.011 1.00 16.23 91 LEU A O 1
ATOM 705 N N . VAL A 1 99 ? 42.503 44.187 -3.601 1.00 15.32 92 VAL A N 1
ATOM 706 C CA . VAL A 1 99 ? 41.069 44.000 -3.446 1.00 15.82 92 VAL A CA 1
ATOM 707 C C . VAL A 1 99 ? 40.539 42.868 -4.350 1.00 15.70 92 VAL A C 1
ATOM 708 O O . VAL A 1 99 ? 39.720 42.062 -3.925 1.00 15.79 92 VAL A O 1
ATOM 712 N N . GLY A 1 100 ? 41.025 42.784 -5.587 1.00 16.79 93 GLY A N 1
ATOM 713 C CA . GLY A 1 100 ? 40.558 41.698 -6.447 1.00 17.99 93 GLY A CA 1
ATOM 714 C C . GLY A 1 100 ? 41.091 40.324 -6.087 1.00 17.20 93 GLY A C 1
ATOM 715 O O . GLY A 1 100 ? 40.469 39.294 -6.387 1.00 18.10 93 GLY A O 1
ATOM 716 N N . TRP A 1 101 ? 42.263 40.279 -5.463 1.00 18.21 94 TRP A N 1
ATOM 717 C CA . TRP A 1 101 ? 42.874 39.010 -5.087 1.00 17.11 94 TRP A CA 1
ATOM 718 C C . TRP A 1 101 ? 42.350 38.424 -3.781 1.00 17.00 94 TRP A C 1
ATOM 719 O O . TRP A 1 101 ? 42.238 37.221 -3.651 1.00 17.82 94 TRP A O 1
ATOM 730 N N . LEU A 1 102 ? 41.995 39.285 -2.826 1.00 16.71 95 LEU A N 1
ATOM 731 C CA . LEU A 1 102 ? 41.510 38.818 -1.526 1.00 18.23 95 LEU A CA 1
ATOM 732 C C . LEU A 1 102 ? 40.537 37.631 -1.433 1.00 16.35 95 LEU A C 1
ATOM 733 O O . LEU A 1 102 ? 40.661 36.808 -0.530 1.00 17.41 95 LEU A O 1
ATOM 738 N N . PRO A 1 103 ? 39.542 37.563 -2.312 1.00 17.38 96 PRO A N 1
ATOM 739 C CA . PRO A 1 103 ? 38.584 36.454 -2.255 1.00 17.89 96 PRO A CA 1
ATOM 740 C C . PRO A 1 103 ? 39.239 35.044 -2.313 1.00 18.90 96 PRO A C 1
ATOM 741 O O . PRO A 1 103 ? 38.689 34.106 -1.780 1.00 17.83 96 PRO A O 1
ATOM 745 N N . CYS A 1 104 ? 40.422 34.932 -2.919 1.00 20.27 97 CYS A N 1
ATOM 746 C CA . CYS A 1 104 ? 41.056 33.627 -3.009 1.00 21.96 97 CYS A CA 1
ATOM 747 C C . CYS A 1 104 ? 41.556 33.149 -1.664 1.00 22.31 97 CYS A C 1
ATOM 748 O O . CYS A 1 104 ? 41.857 31.969 -1.496 1.00 23.18 97 CYS A O 1
ATOM 751 N N . LEU A 1 105 ? 41.619 34.055 -0.685 1.00 20.99 98 LEU A N 1
ATOM 752 C CA . LEU A 1 105 ? 42.052 33.669 0.657 1.00 21.82 98 LEU A CA 1
ATOM 753 C C . LEU A 1 105 ? 41.024 32.761 1.332 1.00 22.31 98 LEU A C 1
ATOM 754 O O . LEU A 1 105 ? 41.246 32.262 2.422 1.00 21.58 98 LEU A O 1
ATOM 759 N N . SER A 1 106 ? 39.877 32.548 0.683 1.00 23.68 99 SER A N 1
ATOM 760 C CA . SER A 1 106 ? 38.894 31.658 1.272 1.00 22.21 99 SER A CA 1
ATOM 761 C C . SER A 1 106 ? 39.541 30.257 1.475 1.00 23.68 99 SER A C 1
ATOM 762 O O . SER A 1 106 ? 39.154 29.531 2.367 1.00 24.62 99 SER A O 1
ATOM 765 N N . SER A 1 107 ? 40.510 29.894 0.644 1.00 25.36 100 SER A N 1
ATOM 766 C CA . SER A 1 107 ? 41.184 28.592 0.803 1.00 27.61 100 SER A CA 1
ATOM 767 C C . SER A 1 107 ? 41.947 28.480 2.125 1.00 28.42 100 SER A C 1
ATOM 768 O O . SER A 1 107 ? 42.235 27.364 2.589 1.00 27.95 100 SER A O 1
ATOM 771 N N . TYR A 1 108 ? 42.278 29.608 2.762 1.00 28.53 101 TYR A N 1
ATOM 772 C CA . TYR A 1 108 ? 42.978 29.507 4.052 1.00 27.79 101 TYR A CA 1
ATOM 773 C C . TYR A 1 108 ? 42.052 28.926 5.133 1.00 29.43 101 TYR A C 1
ATOM 774 O O . TYR A 1 108 ? 42.512 28.384 6.130 1.00 28.07 101 TYR A O 1
ATOM 783 N N . ASP A 1 109 ? 40.738 29.039 4.935 1.00 30.07 102 ASP A N 1
ATOM 784 C CA . ASP A 1 109 ? 39.796 28.503 5.899 1.00 31.69 102 ASP A CA 1
ATOM 785 C C . ASP A 1 109 ? 39.966 26.980 5.971 1.00 32.68 102 ASP A C 1
ATOM 786 O O . ASP A 1 109 ? 40.147 26.415 7.052 1.00 33.89 102 ASP A O 1
ATOM 791 N N . SER A 1 110 ? 39.915 26.345 4.805 1.00 32.72 103 SER A N 1
ATOM 792 C CA . SER A 1 110 ? 40.056 24.901 4.672 1.00 34.04 103 SER A CA 1
ATOM 793 C C . SER A 1 110 ? 41.402 24.472 5.253 1.00 33.73 103 SER A C 1
ATOM 794 O O . SER A 1 110 ? 41.483 23.551 6.064 1.00 34.93 103 SER A O 1
ATOM 797 N N . TYR A 1 111 ? 42.458 25.171 4.849 1.00 33.74 104 TYR A N 1
ATOM 798 C CA . TYR A 1 111 ? 43.801 24.869 5.319 1.00 32.33 104 TYR A CA 1
ATOM 799 C C . TYR A 1 111 ? 43.973 24.977 6.831 1.00 32.30 104 TYR A C 1
ATOM 800 O O . TYR A 1 111 ? 44.464 24.051 7.487 1.00 30.63 104 TYR A O 1
ATOM 809 N N . CYS A 1 112 ? 43.618 26.121 7.402 1.00 31.66 105 CYS A N 1
ATOM 810 C CA . CYS A 1 112 ? 43.787 26.280 8.839 1.00 33.39 105 CYS A CA 1
ATOM 811 C C . CYS A 1 112 ? 42.960 25.314 9.668 1.00 36.07 105 CYS A C 1
ATOM 812 O O . CYS A 1 112 ? 43.316 25.019 10.813 1.00 34.69 105 CYS A O 1
ATOM 815 N N . SER A 1 113 ? 41.867 24.813 9.088 1.00 37.90 106 SER A N 1
ATOM 816 C CA . SER A 1 113 ? 41.003 23.881 9.812 1.00 40.36 106 SER A CA 1
ATOM 817 C C . SER A 1 113 ? 41.611 22.479 9.912 1.00 40.60 106 SER A C 1
ATOM 818 O O . SER A 1 113 ? 41.318 21.742 10.852 1.00 41.86 106 SER A O 1
ATOM 821 N N . ASN A 1 114 ? 42.451 22.106 8.952 1.00 41.12 107 ASN A N 1
ATOM 822 C CA . ASN A 1 114 ? 43.056 20.777 8.980 1.00 41.24 107 ASN A CA 1
ATOM 823 C C . ASN A 1 114 ? 44.444 20.790 9.605 1.00 39.91 107 ASN A C 1
ATOM 824 O O . ASN A 1 114 ? 45.111 19.748 9.725 1.00 41.17 107 ASN A O 1
ATOM 829 N N . GLN A 1 115 ? 44.872 21.975 10.018 1.00 36.88 108 GLN A N 1
ATOM 830 C CA . GLN A 1 115 ? 46.180 22.143 10.619 1.00 36.09 108 GLN A CA 1
ATOM 831 C C . GLN A 1 115 ? 46.323 21.329 11.926 1.00 34.04 108 GLN A C 1
ATOM 832 O O . GLN A 1 115 ? 47.376 20.736 12.164 1.00 33.05 108 GLN A O 1
ATOM 838 N N . VAL A 1 116 ? 45.279 21.285 12.763 1.00 31.73 109 VAL A N 1
ATOM 839 C CA . VAL A 1 116 ? 45.411 20.554 14.046 1.00 30.76 109 VAL A CA 1
ATOM 840 C C . VAL A 1 116 ? 45.729 19.080 13.850 1.00 30.52 109 VAL A C 1
ATOM 841 O O . VAL A 1 116 ? 46.589 18.533 14.551 1.00 31.32 109 VAL A O 1
ATOM 845 N N . ALA A 1 117 ? 45.063 18.425 12.899 1.00 29.88 110 ALA A N 1
ATOM 846 C CA . ALA A 1 117 ? 45.354 17.013 12.654 1.00 28.65 110 ALA A CA 1
ATOM 847 C C . ALA A 1 117 ? 46.808 16.828 12.200 1.00 29.16 110 ALA A C 1
ATOM 848 O O . ALA A 1 117 ? 47.480 15.908 12.646 1.00 28.87 110 ALA A O 1
ATOM 850 N N . ALA A 1 118 ? 47.306 17.711 11.331 1.00 28.42 111 ALA A N 1
ATOM 851 C CA . ALA A 1 118 ? 48.686 17.608 10.845 1.00 28.80 111 ALA A CA 1
ATOM 852 C C . ALA A 1 118 ? 49.701 17.839 11.959 1.00 29.17 111 ALA A C 1
ATOM 853 O O . ALA A 1 118 ? 50.716 17.134 12.065 1.00 28.71 111 ALA A O 1
ATOM 855 N N . LYS A 1 119 ? 49.439 18.838 12.795 1.00 28.17 112 LYS A N 1
ATOM 856 C CA . LYS A 1 119 ? 50.341 19.140 13.893 1.00 28.62 112 LYS A CA 1
ATOM 857 C C . LYS A 1 119 ? 50.333 18.017 14.917 1.00 27.57 112 LYS A C 1
ATOM 858 O O . LYS A 1 119 ? 51.377 17.684 15.470 1.00 28.08 112 LYS A O 1
ATOM 864 N N . ALA A 1 120 ? 49.164 17.440 15.166 1.00 25.34 113 ALA A N 1
ATOM 865 C CA . ALA A 1 120 ? 49.078 16.341 16.142 1.00 26.79 113 ALA A CA 1
ATOM 866 C C . ALA A 1 120 ? 49.913 15.161 15.636 1.00 27.02 113 ALA A C 1
ATOM 867 O O . ALA A 1 120 ? 50.658 14.529 16.392 1.00 26.07 113 ALA A O 1
ATOM 869 N N . LEU A 1 121 ? 49.772 14.851 14.355 1.00 29.37 114 LEU A N 1
ATOM 870 C CA . LEU A 1 121 ? 50.524 13.752 13.762 1.00 30.01 114 LEU A CA 1
ATOM 871 C C . LEU A 1 121 ? 52.014 14.059 13.815 1.00 31.19 114 LEU A C 1
ATOM 872 O O . LEU A 1 121 ? 52.840 13.205 14.168 1.00 32.72 114 LEU A O 1
ATOM 877 N N . LEU A 1 122 ? 52.373 15.285 13.457 1.00 31.59 115 LEU A N 1
ATOM 878 C CA . LEU A 1 122 ? 53.766 15.684 13.460 1.00 33.11 115 LEU A CA 1
ATOM 879 C C . LEU A 1 122 ? 54.377 15.589 14.865 1.00 32.68 115 LEU A C 1
ATOM 880 O O . LEU A 1 122 ? 55.532 15.190 15.009 1.00 33.32 115 LEU A O 1
ATOM 885 N N . ASP A 1 123 ? 53.622 15.962 15.893 1.00 31.93 116 ASP A N 1
ATOM 886 C CA . ASP A 1 123 ? 54.139 15.886 17.261 1.00 33.77 116 ASP A CA 1
ATOM 887 C C . ASP A 1 123 ? 54.441 14.430 17.598 1.00 35.97 116 ASP A C 1
ATOM 888 O O . ASP A 1 123 ? 55.371 14.112 18.329 1.00 36.97 116 ASP A O 1
ATOM 893 N N . HIS A 1 124 ? 53.627 13.529 17.079 1.00 38.33 117 HIS A N 1
ATOM 894 C CA . HIS A 1 124 ? 53.846 12.138 17.377 1.00 41.72 117 HIS A CA 1
ATOM 895 C C . HIS A 1 124 ? 55.081 11.604 16.653 1.00 43.15 117 HIS A C 1
ATOM 896 O O . HIS A 1 124 ? 55.862 10.853 17.238 1.00 43.43 117 HIS A O 1
ATOM 903 N N . LYS A 1 125 ? 55.249 12.004 15.390 1.00 44.27 118 LYS A N 1
ATOM 904 C CA . LYS A 1 125 ? 56.368 11.565 14.561 1.00 45.37 118 LYS A CA 1
ATOM 905 C C . LYS A 1 125 ? 57.744 11.950 15.074 1.00 47.28 118 LYS A C 1
ATOM 906 O O . LYS A 1 125 ? 58.722 11.281 14.764 1.00 48.07 118 LYS A O 1
ATOM 912 N N . LYS A 1 126 ? 57.845 13.018 15.853 1.00 49.29 119 LYS A N 1
ATOM 913 C CA . LYS A 1 126 ? 59.155 13.395 16.349 1.00 51.81 119 LYS A CA 1
ATOM 914 C C . LYS A 1 126 ? 59.655 12.339 17.339 1.00 52.43 119 LYS A C 1
ATOM 915 O O . LYS A 1 126 ? 60.765 12.450 17.859 1.00 52.81 119 LYS A O 1
ATOM 921 N N . GLN A 1 127 ? 58.834 11.316 17.582 1.00 53.42 120 GLN A N 1
ATOM 922 C CA . GLN A 1 127 ? 59.185 10.210 18.484 1.00 54.81 120 GLN A CA 1
ATOM 923 C C . GLN A 1 127 ? 59.844 9.081 17.679 1.00 54.68 120 GLN A C 1
ATOM 924 O O . GLN A 1 127 ? 60.674 8.330 18.186 1.00 55.11 120 GLN A O 1
ATOM 930 N N . ASP A 1 128 ? 59.455 8.976 16.416 1.00 54.95 121 ASP A N 1
ATOM 931 C CA . ASP A 1 128 ? 59.969 7.968 15.494 1.00 55.33 121 ASP A CA 1
ATOM 932 C C . ASP A 1 128 ? 61.456 8.228 15.205 1.00 55.92 121 ASP A C 1
ATOM 933 O O . ASP A 1 128 ? 61.842 9.346 14.890 1.00 56.03 121 ASP A O 1
ATOM 938 N N . HIS A 1 129 ? 62.296 7.201 15.323 1.00 56.71 122 HIS A N 1
ATOM 939 C CA . HIS A 1 129 ? 63.733 7.370 15.078 1.00 57.51 122 HIS A CA 1
ATOM 940 C C . HIS A 1 129 ? 64.054 7.510 13.590 1.00 57.48 122 HIS A C 1
ATOM 941 O O . HIS A 1 129 ? 64.905 8.308 13.192 1.00 56.88 122 HIS A O 1
ATOM 948 N N . ARG A 1 130 ? 63.357 6.725 12.779 1.00 57.78 123 ARG A N 1
ATOM 949 C CA . ARG A 1 130 ? 63.536 6.722 11.336 1.00 58.47 123 ARG A CA 1
ATOM 950 C C . ARG A 1 130 ? 63.401 8.131 10.765 1.00 58.46 123 ARG A C 1
ATOM 951 O O . ARG A 1 130 ? 64.145 8.526 9.871 1.00 57.58 123 ARG A O 1
ATOM 959 N N . VAL A 1 131 ? 62.436 8.881 11.285 1.00 58.37 124 VAL A N 1
ATOM 960 C CA . VAL A 1 131 ? 62.217 10.246 10.833 1.00 58.29 124 VAL A CA 1
ATOM 961 C C . VAL A 1 131 ? 63.285 11.182 11.400 1.00 58.03 124 VAL A C 1
ATOM 962 O O . VAL A 1 131 ? 63.960 11.883 10.638 1.00 57.35 124 VAL A O 1
ATOM 966 N N . GLN A 1 132 ? 63.442 11.181 12.727 1.00 57.87 125 GLN A N 1
ATOM 967 C CA . GLN A 1 132 ? 64.424 12.048 13.372 1.00 58.18 125 GLN A CA 1
ATOM 968 C C . GLN A 1 132 ? 65.828 11.860 12.798 1.00 58.12 125 GLN A C 1
ATOM 969 O O . GLN A 1 132 ? 66.637 12.792 12.806 1.00 58.67 125 GLN A O 1
ATOM 975 N N . ASP A 1 133 ? 66.131 10.668 12.292 1.00 58.37 126 ASP A N 1
ATOM 976 C CA . ASP A 1 133 ? 67.432 10.473 11.659 1.00 58.90 126 ASP A CA 1
ATOM 977 C C . ASP A 1 133 ? 67.195 11.112 10.296 1.00 58.83 126 ASP A C 1
ATOM 978 O O . ASP A 1 133 ? 67.437 10.491 9.259 1.00 59.19 126 ASP A O 1
ATOM 983 N N . PHE A 1 134 ? 66.686 12.343 10.303 1.00 58.86 127 PHE A N 1
ATOM 984 C CA . PHE A 1 134 ? 66.372 13.068 9.065 1.00 58.08 127 PHE A CA 1
ATOM 985 C C . PHE A 1 134 ? 67.220 12.679 7.876 1.00 57.97 127 PHE A C 1
ATOM 986 O O . PHE A 1 134 ? 66.835 12.927 6.743 1.00 58.01 127 PHE A O 1
ATOM 994 N N . ASP A 1 148 ? 62.730 24.067 8.900 1.00 56.09 141 ASP A N 1
ATOM 995 C CA . ASP A 1 148 ? 62.423 23.201 10.042 1.00 56.10 141 ASP A CA 1
ATOM 996 C C . ASP A 1 148 ? 61.136 22.388 9.835 1.00 55.14 141 ASP A C 1
ATOM 997 O O . ASP A 1 148 ? 60.040 22.941 9.891 1.00 55.04 141 ASP A O 1
ATOM 1002 N N . LEU A 1 149 ? 61.268 21.081 9.607 1.00 53.58 142 LEU A N 1
ATOM 1003 C CA . LEU A 1 149 ? 60.102 20.225 9.381 1.00 52.63 142 LEU A CA 1
ATOM 1004 C C . LEU A 1 149 ? 59.008 20.401 10.417 1.00 52.35 142 LEU A C 1
ATOM 1005 O O . LEU A 1 149 ? 57.835 20.182 10.115 1.00 52.17 142 LEU A O 1
ATOM 1010 N N . TRP A 1 150 ? 59.390 20.794 11.629 1.00 52.09 143 TRP A N 1
ATOM 1011 C CA . TRP A 1 150 ? 58.434 20.968 12.720 1.00 52.40 143 TRP A CA 1
ATOM 1012 C C . TRP A 1 150 ? 57.668 22.296 12.753 1.00 52.21 143 TRP A C 1
ATOM 1013 O O . TRP A 1 150 ? 56.711 22.427 13.524 1.00 50.67 143 TRP A O 1
ATOM 1024 N N . ASN A 1 151 ? 58.069 23.270 11.934 1.00 51.69 144 ASN A N 1
ATOM 1025 C CA . ASN A 1 151 ? 57.384 24.567 11.949 1.00 51.42 144 ASN A CA 1
ATOM 1026 C C . ASN A 1 151 ? 57.033 25.210 10.614 1.00 50.41 144 ASN A C 1
ATOM 1027 O O . ASN A 1 151 ? 56.401 26.262 10.600 1.00 50.49 144 ASN A O 1
ATOM 1032 N N . PHE A 1 152 ? 57.438 24.603 9.500 1.00 49.52 145 PHE A N 1
ATOM 1033 C CA . PHE A 1 152 ? 57.153 25.167 8.183 1.00 47.20 145 PHE A CA 1
ATOM 1034 C C . PHE A 1 152 ? 55.641 25.209 7.954 1.00 45.35 145 PHE A C 1
ATOM 1035 O O . PHE A 1 152 ? 55.153 25.971 7.126 1.00 44.68 145 PHE A O 1
ATOM 1043 N N . LEU A 1 153 ? 54.909 24.381 8.690 1.00 43.91 146 LEU A N 1
ATOM 1044 C CA . LEU A 1 153 ? 53.454 24.346 8.570 1.00 43.58 146 LEU A CA 1
ATOM 1045 C C . LEU A 1 153 ? 52.821 25.641 9.072 1.00 41.66 146 LEU A C 1
ATOM 1046 O O . LEU A 1 153 ? 51.696 25.970 8.700 1.00 41.93 146 LEU A O 1
ATOM 1051 N N . ASP A 1 154 ? 53.538 26.356 9.930 1.00 39.39 147 ASP A N 1
ATOM 1052 C CA . ASP A 1 154 ? 53.038 27.610 10.460 1.00 37.16 147 ASP A CA 1
ATOM 1053 C C . ASP A 1 154 ? 53.265 28.761 9.468 1.00 35.49 147 ASP A C 1
ATOM 1054 O O . ASP A 1 154 ? 52.689 29.817 9.657 1.00 33.64 147 ASP A O 1
ATOM 1059 N N . ILE A 1 155 ? 54.092 28.576 8.431 1.00 32.89 148 ILE A N 1
ATOM 1060 C CA . ILE A 1 155 ? 54.361 29.661 7.463 1.00 31.46 148 ILE A CA 1
ATOM 1061 C C . ILE A 1 155 ? 53.117 30.339 6.849 1.00 29.02 148 ILE A C 1
ATOM 1062 O O . ILE A 1 155 ? 52.993 31.576 6.873 1.00 27.42 148 ILE A O 1
ATOM 1067 N N . PRO A 1 156 ? 52.164 29.556 6.322 1.00 27.35 149 PRO A N 1
ATOM 1068 C CA . PRO A 1 156 ? 50.986 30.216 5.734 1.00 26.09 149 PRO A CA 1
ATOM 1069 C C . PRO A 1 156 ? 50.156 31.019 6.740 1.00 25.26 149 PRO A C 1
ATOM 1070 O O . PRO A 1 156 ? 49.770 32.169 6.470 1.00 23.14 149 PRO A O 1
ATOM 1074 N N . ARG A 1 157 ? 49.861 30.427 7.892 1.00 22.85 150 ARG A N 1
ATOM 1075 C CA . ARG A 1 157 ? 49.086 31.177 8.863 1.00 23.25 150 ARG A CA 1
ATOM 1076 C C . ARG A 1 157 ? 49.856 32.427 9.280 1.00 21.33 150 ARG A C 1
ATOM 1077 O O . ARG A 1 157 ? 49.257 33.482 9.444 1.00 20.56 150 ARG A O 1
ATOM 1085 N N . SER A 1 158 ? 51.169 32.313 9.464 1.00 20.99 151 SER A N 1
ATOM 1086 C CA . SER A 1 158 ? 51.951 33.493 9.868 1.00 21.19 151 SER A CA 1
ATOM 1087 C C . SER A 1 158 ? 51.863 34.585 8.829 1.00 21.22 151 SER A C 1
ATOM 1088 O O . SER A 1 158 ? 51.821 35.780 9.161 1.00 20.48 151 SER A O 1
ATOM 1091 N N . ARG A 1 159 ? 51.850 34.184 7.556 1.00 18.23 152 ARG A N 1
ATOM 1092 C CA . ARG A 1 159 ? 51.747 35.185 6.518 1.00 19.48 152 ARG A CA 1
ATOM 1093 C C . ARG A 1 159 ? 50.357 35.845 6.585 1.00 16.44 152 ARG A C 1
ATOM 1094 O O . ARG A 1 159 ? 50.250 37.050 6.523 1.00 15.70 152 ARG A O 1
ATOM 1102 N N . LEU A 1 160 ? 49.299 35.048 6.704 1.00 18.29 153 LEU A N 1
ATOM 1103 C CA . LEU A 1 160 ? 47.954 35.619 6.750 1.00 17.71 153 LEU A CA 1
ATOM 1104 C C . LEU A 1 160 ? 47.830 36.670 7.856 1.00 16.78 153 LEU A C 1
ATOM 1105 O O . LEU A 1 160 ? 47.311 37.752 7.648 1.00 16.14 153 LEU A O 1
ATOM 1110 N N . VAL A 1 161 ? 48.314 36.318 9.038 1.00 16.04 154 VAL A N 1
ATOM 1111 C CA . VAL A 1 161 ? 48.248 37.186 10.205 1.00 18.18 154 VAL A CA 1
ATOM 1112 C C . VAL A 1 161 ? 48.997 38.492 10.028 1.00 16.80 154 VAL A C 1
ATOM 1113 O O . VAL A 1 161 ? 48.627 39.514 10.623 1.00 16.90 154 VAL A O 1
ATOM 1117 N N . LYS A 1 162 ? 50.023 38.455 9.182 1.00 17.28 155 LYS A N 1
ATOM 1118 C CA . LYS A 1 162 ? 50.876 39.594 8.920 1.00 16.27 155 LYS A CA 1
ATOM 1119 C C . LYS A 1 162 ? 50.363 40.506 7.816 1.00 14.21 155 LYS A C 1
ATOM 1120 O O . LYS A 1 162 ? 50.853 41.622 7.663 1.00 13.08 155 LYS A O 1
ATOM 1126 N N . TYR A 1 163 ? 49.331 40.098 7.066 1.00 13.07 156 TYR A N 1
ATOM 1127 C CA . TYR A 1 163 ? 48.922 40.976 5.966 1.00 13.36 156 TYR A CA 1
ATOM 1128 C C . TYR A 1 163 ? 48.458 42.380 6.421 1.00 13.11 156 TYR A C 1
ATOM 1129 O O . TYR A 1 163 ? 48.785 43.377 5.791 1.00 11.73 156 TYR A O 1
ATOM 1138 N N . PRO A 1 164 ? 47.665 42.468 7.515 1.00 13.50 157 PRO A N 1
ATOM 1139 C CA . PRO A 1 164 ? 47.237 43.808 7.928 1.00 13.35 157 PRO A CA 1
ATOM 1140 C C . PRO A 1 164 ? 48.462 44.747 8.158 1.00 13.06 157 PRO A C 1
ATOM 1141 O O . PRO A 1 164 ? 48.474 45.898 7.710 1.00 13.31 157 PRO A O 1
ATOM 1145 N N . LEU A 1 165 ? 49.470 44.231 8.849 1.00 12.63 158 LEU A N 1
ATOM 1146 C CA . LEU A 1 165 ? 50.680 45.006 9.142 1.00 14.36 158 LEU A CA 1
ATOM 1147 C C . LEU A 1 165 ? 51.376 45.447 7.843 1.00 13.98 158 LEU A C 1
ATOM 1148 O O . LEU A 1 165 ? 51.764 46.603 7.685 1.00 12.57 158 LEU A O 1
ATOM 1153 N N . LEU A 1 166 ? 51.508 44.508 6.911 1.00 14.32 159 LEU A N 1
ATOM 1154 C CA . LEU A 1 166 ? 52.198 44.797 5.652 1.00 13.99 159 LEU A CA 1
ATOM 1155 C C . LEU A 1 166 ? 51.439 45.776 4.768 1.00 13.71 159 LEU A C 1
ATOM 1156 O O . LEU A 1 166 ? 52.041 46.676 4.175 1.00 10.63 159 LEU A O 1
ATOM 1161 N N . LEU A 1 167 ? 50.116 45.594 4.653 1.00 13.44 160 LEU A N 1
ATOM 1162 C CA . LEU A 1 167 ? 49.344 46.514 3.830 1.00 11.97 160 LEU A CA 1
ATOM 1163 C C . LEU A 1 167 ? 49.242 47.883 4.523 1.00 12.38 160 LEU A C 1
ATOM 1164 O O . LEU A 1 167 ? 49.196 48.891 3.856 1.00 11.90 160 LEU A O 1
ATOM 1169 N N . ARG A 1 168 ? 49.187 47.914 5.863 1.00 12.12 161 ARG A N 1
ATOM 1170 C CA . ARG A 1 168 ? 49.111 49.205 6.526 1.00 13.01 161 ARG A CA 1
ATOM 1171 C C . ARG A 1 168 ? 50.439 49.999 6.372 1.00 13.50 161 ARG A C 1
ATOM 1172 O O . ARG A 1 168 ? 50.446 51.226 6.374 1.00 13.40 161 ARG A O 1
ATOM 1180 N N . GLU A 1 169 ? 51.554 49.281 6.253 1.00 11.86 162 GLU A N 1
ATOM 1181 C CA . GLU A 1 169 ? 52.868 49.925 6.047 1.00 12.70 162 GLU A CA 1
ATOM 1182 C C . GLU A 1 169 ? 52.801 50.645 4.678 1.00 12.27 162 GLU A C 1
ATOM 1183 O O . GLU A 1 169 ? 53.333 51.744 4.538 1.00 13.66 162 GLU A O 1
ATOM 1189 N N . ILE A 1 170 ? 52.144 50.051 3.669 1.00 11.14 163 ILE A N 1
ATOM 1190 C CA . ILE A 1 170 ? 51.985 50.758 2.393 1.00 10.57 163 ILE A CA 1
ATOM 1191 C C . ILE A 1 170 ? 51.032 51.965 2.565 1.00 11.62 163 ILE A C 1
ATOM 1192 O O . ILE A 1 170 ? 51.308 53.089 2.127 1.00 11.35 163 ILE A O 1
ATOM 1197 N N . LEU A 1 171 ? 49.905 51.708 3.238 1.00 9.91 164 LEU A N 1
ATOM 1198 C CA . LEU A 1 171 ? 48.895 52.746 3.434 1.00 10.19 164 LEU A CA 1
ATOM 1199 C C . LEU A 1 171 ? 49.431 54.007 4.121 1.00 12.74 164 LEU A C 1
ATOM 1200 O O . LEU A 1 171 ? 49.113 55.136 3.729 1.00 12.59 164 LEU A O 1
ATOM 1205 N N . ARG A 1 172 ? 50.240 53.825 5.166 1.00 12.81 165 ARG A N 1
ATOM 1206 C CA . ARG A 1 172 ? 50.689 55.013 5.890 1.00 14.77 165 ARG A CA 1
ATOM 1207 C C . ARG A 1 172 ? 51.611 55.920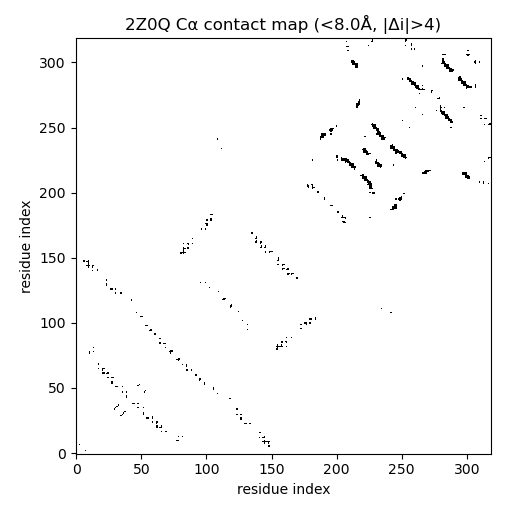 5.095 1.00 15.09 165 ARG A C 1
ATOM 1208 O O . ARG A 1 172 ? 51.774 57.076 5.435 1.00 14.75 165 ARG A O 1
ATOM 1216 N N . HIS A 1 173 ? 52.183 55.417 4.012 1.00 14.23 166 HIS A N 1
ATOM 1217 C CA . HIS A 1 173 ? 53.033 56.271 3.169 1.00 15.44 166 HIS A CA 1
ATOM 1218 C C . HIS A 1 173 ? 52.308 56.609 1.856 1.00 14.90 166 HIS A C 1
ATOM 1219 O O . HIS A 1 173 ? 52.895 57.156 0.913 1.00 16.30 166 HIS A O 1
ATOM 1226 N N . THR A 1 174 ? 51.013 56.331 1.804 1.00 14.12 167 THR A N 1
ATOM 1227 C CA . THR A 1 174 ? 50.221 56.633 0.607 1.00 15.99 167 THR A CA 1
ATOM 1228 C C . THR A 1 174 ? 49.535 58.006 0.791 1.00 18.37 167 THR A C 1
ATOM 1229 O O . THR A 1 174 ? 48.767 58.207 1.751 1.00 18.47 167 THR A O 1
ATOM 1233 N N . PRO A 1 175 ? 49.803 58.957 -0.114 1.00 20.48 168 PRO A N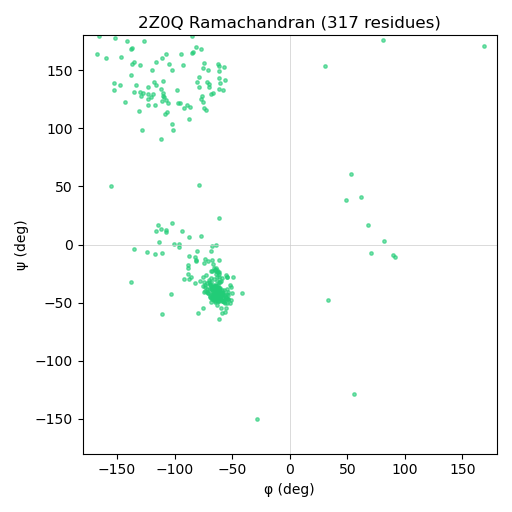 1
ATOM 1234 C CA . PRO A 1 175 ? 49.224 60.310 -0.058 1.00 25.28 168 PRO A CA 1
ATOM 1235 C C . PRO A 1 175 ? 47.680 60.370 -0.180 1.00 27.27 168 PRO A C 1
ATOM 1236 O O . PRO A 1 175 ? 47.052 59.474 -0.735 1.00 24.61 168 PRO A O 1
ATOM 1240 N N . ASN A 1 176 ? 47.081 61.433 0.360 1.00 30.79 169 ASN A N 1
ATOM 1241 C CA . ASN A 1 176 ? 45.619 61.579 0.322 1.00 34.33 169 ASN A CA 1
A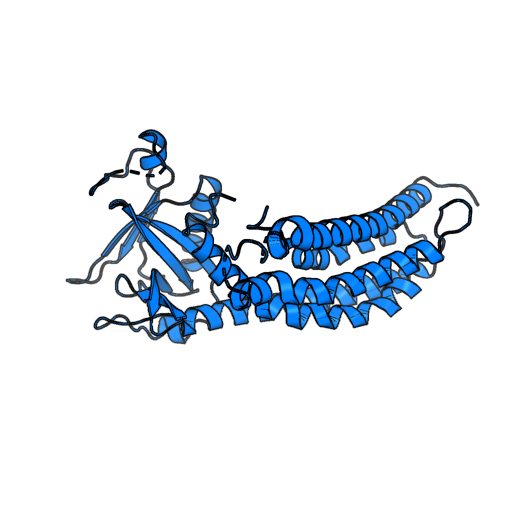TOM 1242 C C . ASN A 1 176 ? 45.004 61.657 -1.079 1.00 35.28 169 ASN A C 1
ATOM 1243 O O . ASN A 1 176 ? 43.831 61.342 -1.262 1.00 36.43 169 ASN A O 1
ATOM 1248 N N . ASP A 1 177 ? 45.783 62.058 -2.070 1.00 36.46 170 ASP A N 1
ATOM 1249 C CA . ASP A 1 177 ? 45.266 62.155 -3.433 1.00 37.41 170 ASP A CA 1
ATOM 1250 C C . ASP A 1 177 ? 45.521 60.892 -4.251 1.00 36.21 170 ASP A C 1
ATOM 1251 O O . ASP A 1 177 ? 45.363 60.879 -5.483 1.00 37.05 170 ASP A O 1
ATOM 1256 N N . ASN A 1 178 ? 45.932 59.821 -3.569 1.00 31.74 171 ASN A N 1
ATOM 1257 C CA . ASN A 1 178 ? 46.204 58.566 -4.242 1.00 27.49 171 ASN A CA 1
ATOM 1258 C C . ASN A 1 178 ? 45.034 57.630 -3.890 1.00 24.17 171 ASN A C 1
ATOM 1259 O O . ASN A 1 178 ? 44.815 57.348 -2.719 1.00 20.18 171 ASN A O 1
ATOM 1264 N N . PRO A 1 179 ? 44.309 57.111 -4.898 1.00 22.16 172 PRO A N 1
ATOM 1265 C CA . PRO A 1 179 ? 43.161 56.222 -4.650 1.00 20.37 172 PRO A CA 1
ATOM 1266 C C . PRO A 1 179 ? 43.487 54.930 -3.920 1.00 19.42 172 PRO A C 1
ATOM 1267 O O . PRO A 1 179 ? 42.593 54.231 -3.472 1.00 17.96 172 PRO A O 1
ATOM 1271 N N . ASP A 1 180 ? 44.778 54.609 -3.830 1.00 16.71 173 ASP A N 1
ATOM 1272 C CA . ASP A 1 180 ? 45.185 53.417 -3.104 1.00 17.04 173 ASP A CA 1
ATOM 1273 C C . ASP A 1 180 ? 44.789 53.581 -1.627 1.00 14.80 173 ASP A C 1
ATOM 1274 O O . ASP A 1 180 ? 44.682 52.579 -0.914 1.00 15.39 173 ASP A O 1
ATOM 1279 N N . GLN A 1 181 ? 44.633 54.809 -1.133 1.00 14.29 174 GLN A N 1
ATOM 1280 C CA . GLN A 1 181 ? 44.249 54.931 0.285 1.00 15.18 174 GLN A CA 1
ATOM 1281 C C . GLN A 1 181 ? 42.976 54.148 0.574 1.00 16.10 174 GLN A C 1
ATOM 1282 O O . GLN A 1 181 ? 42.946 53.298 1.466 1.00 15.42 174 GLN A O 1
ATOM 1288 N N . GLN A 1 182 ? 41.910 54.416 -0.179 1.00 16.11 175 GLN A N 1
ATOM 1289 C CA . GLN A 1 182 ? 40.661 53.680 0.070 1.00 17.58 175 GLN A CA 1
ATOM 1290 C C . GLN A 1 182 ? 40.779 52.183 -0.181 1.00 14.32 175 GLN A C 1
ATOM 1291 O O . GLN A 1 182 ? 40.258 51.373 0.564 1.00 13.18 175 GLN A O 1
ATOM 1297 N N . HIS A 1 183 ? 41.453 51.804 -1.259 1.00 13.03 176 HIS A N 1
ATOM 1298 C CA . HIS A 1 183 ? 41.587 50.385 -1.569 1.00 13.93 176 HIS A CA 1
ATOM 1299 C C . HIS A 1 183 ? 42.360 49.642 -0.521 1.00 12.83 176 HIS A C 1
ATOM 1300 O O . HIS A 1 183 ? 42.028 48.503 -0.185 1.00 12.86 176 HIS A O 1
ATOM 1307 N N . LEU A 1 184 ? 43.405 50.281 0.010 1.00 12.66 177 LEU A N 1
ATOM 1308 C CA . LEU A 1 184 ? 44.191 49.618 1.046 1.00 12.09 177 LEU A CA 1
ATOM 1309 C C . LEU A 1 184 ? 43.403 49.528 2.339 1.00 13.07 177 LEU A C 1
ATOM 1310 O O . LEU A 1 184 ? 43.458 48.511 3.019 1.00 11.36 177 LEU A O 1
ATOM 1315 N N . GLU A 1 185 ? 42.697 50.602 2.692 1.00 13.40 178 GLU A N 1
ATOM 1316 C CA . GLU A 1 185 ? 41.875 50.549 3.910 1.00 15.24 178 GLU A CA 1
ATOM 1317 C C . GLU A 1 185 ? 40.873 49.373 3.785 1.00 13.80 178 GLU A C 1
ATOM 1318 O O . GLU A 1 185 ? 40.609 48.652 4.755 1.00 12.49 178 GLU A O 1
ATOM 1324 N N . GLU A 1 186 ? 40.329 49.189 2.590 1.00 12.01 179 GLU A N 1
ATOM 1325 C CA . GLU A 1 186 ? 39.396 48.099 2.378 1.00 11.37 179 GLU A CA 1
ATOM 1326 C C . GLU A 1 186 ? 40.060 46.731 2.553 1.00 13.09 179 GLU A C 1
ATOM 1327 O O . GLU A 1 186 ? 39.578 45.888 3.280 1.00 11.48 179 GLU A O 1
ATOM 1333 N N . ALA A 1 187 ? 41.208 46.539 1.891 1.00 12.17 180 ALA A N 1
ATOM 1334 C CA . ALA A 1 187 ? 41.899 45.280 1.974 1.00 11.84 180 ALA A CA 1
ATOM 1335 C C . ALA A 1 187 ? 42.280 44.934 3.410 1.00 10.89 180 ALA A C 1
ATOM 1336 O O . ALA A 1 187 ? 42.179 43.781 3.820 1.00 11.50 180 ALA A O 1
ATOM 1338 N N . ILE A 1 188 ? 42.766 45.929 4.132 1.00 11.12 181 ILE A N 1
ATOM 1339 C CA . ILE A 1 188 ? 43.166 45.699 5.509 1.00 11.73 181 ILE A CA 1
ATOM 1340 C C . ILE A 1 188 ? 41.945 45.259 6.320 1.00 11.96 181 ILE A C 1
ATOM 1341 O O . ILE A 1 188 ? 41.988 44.256 7.035 1.00 12.82 181 ILE A O 1
ATOM 1346 N N . ASN A 1 189 ? 40.844 45.985 6.199 1.00 13.37 182 ASN A N 1
ATOM 1347 C CA . ASN A 1 189 ? 39.622 45.625 6.976 1.00 13.12 182 ASN A CA 1
ATOM 1348 C C . ASN A 1 189 ? 39.120 44.241 6.655 1.00 13.63 182 ASN A C 1
ATOM 1349 O O . ASN A 1 189 ? 38.728 43.460 7.551 1.00 12.41 182 ASN A O 1
ATOM 1354 N N . ILE A 1 190 ? 39.098 43.918 5.378 1.00 12.73 183 ILE A N 1
ATOM 1355 C CA . ILE A 1 190 ? 38.601 42.606 4.973 1.00 14.88 183 ILE A CA 1
ATOM 1356 C C . ILE A 1 190 ? 39.488 41.467 5.533 1.00 14.41 183 ILE A C 1
ATOM 1357 O O . ILE A 1 190 ? 38.980 40.472 6.038 1.00 14.14 183 ILE A O 1
ATOM 1362 N N . ILE A 1 191 ? 40.804 41.635 5.449 1.00 13.21 184 ILE A N 1
ATOM 1363 C CA . ILE A 1 191 ? 41.706 40.608 5.956 1.00 13.21 184 ILE A CA 1
ATOM 1364 C C . ILE A 1 191 ? 41.596 40.543 7.486 1.00 13.03 184 ILE A C 1
ATOM 1365 O O . ILE A 1 191 ? 41.668 39.458 8.053 1.00 13.46 184 ILE A O 1
ATOM 1370 N N . GLN A 1 192 ? 41.407 41.678 8.151 1.00 12.39 185 GLN A N 1
ATOM 1371 C CA . GLN A 1 192 ? 41.246 41.587 9.598 1.00 15.51 185 GLN A CA 1
ATOM 1372 C C . GLN A 1 192 ? 40.051 40.695 9.939 1.00 16.29 185 GLN A C 1
ATOM 1373 O O . GLN A 1 192 ? 40.107 39.904 10.906 1.00 16.31 185 GLN A O 1
ATOM 1379 N N . GLY A 1 193 ? 38.984 40.827 9.152 1.00 14.22 186 GLY A N 1
ATOM 1380 C CA . GLY A 1 193 ? 37.804 40.005 9.355 1.00 15.89 186 GLY A CA 1
ATOM 1381 C C . GLY A 1 193 ? 38.045 38.517 9.086 1.00 16.46 186 GLY A C 1
ATOM 1382 O O . GLY A 1 193 ? 37.533 37.646 9.790 1.00 17.48 186 GLY A O 1
ATOM 1383 N N . ILE A 1 194 ? 38.834 38.226 8.067 1.00 14.13 187 ILE A N 1
ATOM 1384 C CA . ILE A 1 194 ? 39.143 36.866 7.674 1.00 15.46 187 ILE A CA 1
ATOM 1385 C C . ILE A 1 194 ? 39.978 36.212 8.782 1.00 16.15 187 ILE A C 1
ATOM 1386 O O . ILE A 1 194 ? 39.703 35.086 9.201 1.00 16.27 187 ILE A O 1
ATOM 1391 N N . VAL A 1 195 ? 40.998 36.939 9.240 1.00 15.68 188 VAL A N 1
ATOM 1392 C CA . VAL A 1 195 ? 41.902 36.399 10.281 1.00 17.72 188 VAL A CA 1
ATOM 1393 C C . VAL A 1 195 ? 41.181 36.122 11.594 1.00 17.12 188 VAL A C 1
ATOM 1394 O O . VAL A 1 195 ? 41.351 35.061 12.207 1.00 16.74 188 VAL A O 1
ATOM 1398 N N . ALA A 1 196 ? 40.345 37.065 12.002 1.00 17.62 189 ALA A N 1
ATOM 1399 C CA . ALA A 1 196 ? 39.611 36.936 13.249 1.00 18.77 189 ALA A CA 1
ATOM 1400 C C . ALA A 1 196 ? 38.715 35.706 13.220 1.00 19.71 189 ALA A C 1
ATOM 1401 O O . ALA A 1 196 ? 38.646 34.947 14.207 1.00 20.93 189 ALA A O 1
ATOM 1403 N N . GLU A 1 197 ? 38.053 35.484 12.089 1.00 20.80 190 GLU A N 1
ATOM 1404 C CA . GLU A 1 197 ? 37.167 34.344 11.942 1.00 21.94 190 GLU A CA 1
ATOM 1405 C C . GLU A 1 197 ? 37.948 33.025 11.906 1.00 21.80 190 GLU A C 1
ATOM 1406 O O . GLU A 1 197 ? 37.560 32.042 12.553 1.00 22.69 190 GLU A O 1
ATOM 1412 N N . ILE A 1 198 ? 39.040 33.000 11.153 1.00 19.65 191 ILE A N 1
ATOM 1413 C CA . ILE A 1 198 ? 39.841 31.783 11.061 1.00 20.57 191 ILE A CA 1
ATOM 1414 C C . ILE A 1 198 ? 40.454 31.475 12.428 1.00 19.21 191 ILE A C 1
ATOM 1415 O O . ILE A 1 198 ? 40.538 30.317 12.820 1.00 21.44 191 ILE A O 1
ATOM 1420 N N . ASN A 1 199 ? 40.864 32.497 13.177 1.00 20.94 192 ASN A N 1
ATOM 1421 C CA . ASN A 1 199 ? 41.442 32.238 14.511 1.00 21.86 192 ASN A CA 1
ATOM 1422 C C . ASN A 1 199 ? 40.389 31.646 15.454 1.00 21.73 192 ASN A C 1
ATOM 1423 O O . ASN A 1 199 ? 40.685 30.770 16.277 1.00 20.53 192 ASN A O 1
ATOM 1428 N N . THR A 1 200 ? 39.160 32.150 15.357 1.00 22.30 193 THR A N 1
ATOM 1429 C CA . THR A 1 200 ? 38.089 31.651 16.205 1.00 24.77 193 THR A CA 1
ATOM 1430 C C . THR A 1 200 ? 37.776 30.198 15.876 1.00 23.38 193 THR A C 1
ATOM 1431 O O . THR A 1 200 ? 37.650 29.371 16.771 1.00 23.92 193 THR A O 1
ATOM 1435 N N . LYS A 1 201 ? 37.671 29.878 14.593 1.00 23.40 194 LYS A N 1
ATOM 1436 C CA . LYS A 1 201 ? 37.358 28.514 14.171 1.00 24.66 194 LYS A CA 1
ATOM 1437 C C . LYS A 1 201 ? 38.490 27.542 14.499 1.00 25.54 194 LYS A C 1
ATOM 1438 O O . LYS A 1 201 ? 38.239 26.377 14.829 1.00 26.90 194 LYS A O 1
ATOM 1444 N N . THR A 1 202 ? 39.722 28.008 14.355 1.00 25.84 195 THR A N 1
ATOM 1445 C CA . THR A 1 202 ? 40.899 27.194 14.644 1.00 28.05 195 THR A CA 1
ATOM 1446 C C . THR A 1 202 ? 40.881 26.801 16.129 1.00 26.72 195 THR A C 1
ATOM 1447 O O . THR A 1 202 ? 41.162 25.652 16.486 1.00 27.57 195 THR A O 1
ATOM 1451 N N . GLY A 1 203 ? 40.552 27.756 16.990 1.00 26.35 196 GLY A N 1
ATOM 1452 C CA . GLY A 1 203 ? 40.505 27.484 18.417 1.00 26.56 196 GLY A CA 1
ATOM 1453 C C . GLY A 1 203 ? 39.462 26.435 18.739 1.00 27.51 196 GLY A C 1
ATOM 1454 O O . GLY A 1 203 ? 39.689 25.510 19.543 1.00 27.17 196 GLY A O 1
ATOM 1455 N N . GLU A 1 204 ? 38.303 26.564 18.110 1.00 25.56 197 GLU A N 1
ATOM 1456 C CA . GLU A 1 204 ? 37.238 25.599 18.331 1.00 27.91 197 GLU A CA 1
ATOM 1457 C C . GLU A 1 204 ? 37.608 24.215 17.781 1.00 26.85 197 GLU A C 1
ATOM 1458 O O . GLU A 1 204 ? 37.317 23.206 18.417 1.00 26.85 197 GLU A O 1
ATOM 1464 N N . SER A 1 205 ? 38.229 24.181 16.605 1.00 25.10 198 SER A N 1
ATOM 1465 C CA . SER A 1 205 ? 38.595 22.924 15.983 1.00 29.45 198 SER A CA 1
ATOM 1466 C C . SER A 1 205 ? 39.642 22.198 16.830 1.00 28.21 198 SER A C 1
ATOM 1467 O O . SER A 1 205 ? 39.557 20.982 17.013 1.00 26.17 198 SER A O 1
ATOM 1470 N N . GLU A 1 206 ? 40.599 22.948 17.374 1.00 27.30 199 GLU A N 1
ATOM 1471 C CA . GLU A 1 206 ? 41.634 22.332 18.197 1.00 26.91 199 GLU A CA 1
ATOM 1472 C C . GLU A 1 206 ? 41.053 21.661 19.438 1.00 25.45 199 GLU A C 1
ATOM 1473 O O . GLU A 1 206 ? 41.378 20.496 19.741 1.00 25.46 199 GLU A O 1
ATOM 1479 N N . CYS A 1 207 ? 40.195 22.384 20.151 1.00 23.61 200 CYS A N 1
ATOM 1480 C CA . CYS A 1 207 ? 39.541 21.885 21.353 1.00 24.00 200 CYS A CA 1
ATOM 1481 C C . CYS A 1 207 ? 38.693 20.630 21.039 1.00 25.27 200 CYS A C 1
ATOM 1482 O O . CYS A 1 207 ? 38.742 19.640 21.761 1.00 23.79 200 CYS A O 1
ATOM 1485 N N . ARG A 1 208 ? 37.927 20.671 19.956 1.00 23.05 201 ARG A N 1
ATOM 1486 C CA . ARG A 1 208 ? 37.092 19.541 19.573 1.00 24.88 201 ARG A CA 1
ATOM 1487 C C . ARG A 1 208 ? 37.944 18.315 19.177 1.00 23.59 201 ARG A C 1
ATOM 1488 O O . ARG A 1 208 ? 37.643 17.167 19.565 1.00 24.59 201 ARG A O 1
ATOM 1496 N N . TYR A 1 209 ? 38.985 18.555 18.394 1.00 21.71 202 TYR A N 1
ATOM 1497 C CA . TYR A 1 209 ? 39.883 17.501 17.923 1.00 22.11 202 TYR A CA 1
ATOM 1498 C C . TYR A 1 209 ? 40.480 16.716 19.095 1.00 21.53 202 TYR A C 1
ATOM 1499 O O . TYR A 1 209 ? 40.465 15.474 19.107 1.00 20.99 202 TYR A O 1
ATOM 1508 N N . TYR A 1 210 ? 41.032 17.430 20.080 1.00 19.61 203 TYR A N 1
ATOM 1509 C CA . TYR A 1 210 ? 41.637 16.682 21.191 1.00 20.67 203 TYR A CA 1
ATOM 1510 C C . TYR A 1 210 ? 40.602 16.049 22.108 1.00 20.45 203 TYR A C 1
ATOM 1511 O O . TYR A 1 210 ? 40.822 14.933 22.582 1.00 21.24 203 TYR A O 1
ATOM 1520 N N . LYS A 1 211 ? 39.456 16.697 22.332 1.00 21.52 204 LYS A N 1
ATOM 1521 C CA . LYS A 1 211 ? 38.433 16.074 23.172 1.00 22.51 204 LYS A CA 1
ATOM 1522 C C . LYS A 1 211 ? 37.965 14.742 22.567 1.00 24.14 204 LYS A C 1
ATOM 1523 O O . LYS A 1 211 ? 37.695 13.779 23.290 1.00 22.92 204 LYS A O 1
ATOM 1529 N N . GLU A 1 212 ? 37.866 14.684 21.244 1.00 23.93 205 GLU A N 1
ATOM 1530 C CA . GLU A 1 212 ? 37.390 13.451 20.601 1.00 26.25 205 GLU A CA 1
ATOM 1531 C C . GLU A 1 212 ? 38.441 12.354 20.623 1.00 25.19 205 GLU A C 1
ATOM 1532 O O . GLU A 1 212 ? 38.125 11.178 20.419 1.00 25.23 205 GLU A O 1
ATOM 1538 N N . ARG A 1 213 ? 39.687 12.735 20.896 1.00 22.60 206 ARG A N 1
ATOM 1539 C CA . ARG A 1 213 ? 40.775 11.780 20.932 1.00 22.57 206 ARG A CA 1
ATOM 1540 C C . ARG A 1 213 ? 41.177 11.336 22.356 1.00 20.50 206 ARG A C 1
ATOM 1541 O O . ARG A 1 213 ? 42.090 10.511 22.507 1.00 18.49 206 ARG A O 1
ATOM 1549 N N . LEU A 1 214 ? 40.500 11.857 23.374 1.00 20.00 207 LEU A N 1
ATOM 1550 C CA . LEU A 1 214 ? 40.801 11.428 24.762 1.00 21.33 207 LEU A CA 1
ATOM 1551 C C . LEU A 1 214 ? 40.281 10.006 24.941 1.00 22.22 207 LEU A C 1
ATOM 1552 O O . LEU A 1 214 ? 39.201 9.652 24.447 1.00 22.51 207 LEU A O 1
ATOM 1557 N N . LEU A 1 215 ? 41.053 9.183 25.639 1.00 20.87 208 LEU A N 1
ATOM 1558 C CA . LEU A 1 215 ? 40.679 7.791 25.863 1.00 20.85 208 LEU A CA 1
ATOM 1559 C C . LEU A 1 215 ? 40.573 7.572 27.364 1.00 21.39 208 LEU A C 1
ATOM 1560 O O . LEU A 1 215 ? 41.499 7.893 28.086 1.00 20.77 208 LEU A O 1
ATOM 1565 N N . TYR A 1 216 ? 39.438 7.051 27.817 1.00 21.93 209 TYR A N 1
ATOM 1566 C CA . TYR A 1 216 ? 39.184 6.830 29.236 1.00 23.01 209 TYR A CA 1
ATOM 1567 C C . TYR A 1 216 ? 39.141 5.324 29.541 1.00 25.16 209 TYR A C 1
ATOM 1568 O O . TYR A 1 216 ? 38.068 4.711 29.480 1.00 26.85 209 TYR A O 1
ATOM 1577 N N . LEU A 1 217 ? 40.282 4.729 29.883 1.00 25.80 210 LEU A N 1
ATOM 1578 C CA . LEU A 1 217 ? 40.305 3.290 30.133 1.00 26.13 210 LEU A CA 1
ATOM 1579 C C . LEU A 1 217 ? 40.179 2.893 31.599 1.00 27.47 210 LEU A C 1
ATOM 1580 O O . LEU A 1 217 ? 40.121 1.690 31.931 1.00 26.27 210 LEU A O 1
ATOM 1585 N N . GLU A 1 218 ? 40.114 3.884 32.484 1.00 26.36 211 GLU A N 1
ATOM 1586 C CA . GLU A 1 218 ? 39.969 3.572 33.905 1.00 28.79 211 GLU A CA 1
ATOM 1587 C C . GLU A 1 218 ? 38.837 4.356 34.551 1.00 30.13 211 GLU A C 1
ATOM 1588 O O . GLU A 1 218 ? 38.468 5.432 34.102 1.00 29.09 211 GLU A O 1
ATOM 1594 N N . GLU A 1 219 ? 38.296 3.799 35.625 1.00 33.11 212 GLU A N 1
ATOM 1595 C CA . GLU A 1 219 ? 37.181 4.406 36.341 1.00 34.78 212 GLU A CA 1
ATOM 1596 C C . GLU A 1 219 ? 37.376 5.825 36.851 1.00 33.63 212 GLU A C 1
ATOM 1597 O O . GLU A 1 219 ? 38.461 6.199 37.323 1.00 33.88 212 GLU A O 1
ATOM 1603 N N . GLY A 1 220 ? 36.298 6.601 36.752 1.00 32.14 213 GLY A N 1
ATOM 1604 C CA . GLY A 1 220 ? 36.299 7.974 37.223 1.00 31.84 213 GLY A CA 1
ATOM 1605 C C . GLY A 1 220 ? 37.146 8.971 36.477 1.00 31.10 213 GLY A C 1
ATOM 1606 O O . GLY A 1 220 ? 37.405 10.067 36.993 1.00 32.57 213 GLY A O 1
ATOM 1607 N N . GLN A 1 221 ? 37.564 8.631 35.261 1.00 28.65 214 GLN A N 1
ATOM 1608 C CA . GLN A 1 221 ? 38.395 9.547 34.486 1.00 27.93 214 GLN A CA 1
ATOM 1609 C C . GLN A 1 221 ? 37.589 10.515 33.650 1.00 27.69 214 GLN A C 1
ATOM 1610 O O . GLN A 1 221 ? 38.110 11.526 33.197 1.00 25.81 214 GLN A O 1
ATOM 1616 N N . LYS A 1 222 ? 36.316 10.210 33.422 1.00 29.53 215 LYS A N 1
ATOM 1617 C CA . LYS A 1 222 ? 35.481 11.135 32.652 1.00 31.00 215 LYS A CA 1
ATOM 1618 C C . LYS A 1 222 ? 35.148 12.312 33.576 1.00 32.08 215 LYS A C 1
ATOM 1619 O O . LYS A 1 222 ? 35.136 12.155 34.787 1.00 32.60 215 LYS A O 1
ATOM 1625 N N . ASP A 1 223 ? 34.919 13.491 33.006 1.00 32.11 216 ASP A N 1
ATOM 1626 C CA . ASP A 1 223 ? 34.589 14.673 33.795 1.00 33.42 216 ASP A CA 1
ATOM 1627 C C . ASP A 1 223 ? 33.765 15.597 32.911 1.00 32.37 216 ASP A C 1
ATOM 1628 O O . ASP A 1 223 ? 34.130 15.840 31.763 1.00 32.60 216 ASP A O 1
ATOM 1633 N N . SER A 1 224 ? 32.659 16.111 33.448 1.00 31.76 217 SER A N 1
ATOM 1634 C CA . SER A 1 224 ? 31.800 16.995 32.673 1.00 30.64 217 SER A CA 1
ATOM 1635 C C . SER A 1 224 ? 32.492 18.298 32.302 1.00 29.60 217 SER A C 1
ATOM 1636 O O . SER A 1 224 ? 32.083 18.974 31.361 1.00 30.53 217 SER A O 1
ATOM 1639 N N . LEU A 1 225 ? 33.532 18.666 33.042 1.00 26.91 218 LEU A N 1
ATOM 1640 C CA . LEU A 1 225 ? 34.240 19.894 32.757 1.00 25.34 218 LEU A CA 1
ATOM 1641 C C . LEU A 1 225 ? 34.969 19.750 31.434 1.00 24.73 218 LEU A C 1
ATOM 1642 O O . LEU A 1 225 ? 35.158 20.728 30.723 1.00 24.48 218 LEU A O 1
ATOM 1647 N N . ILE A 1 226 ? 35.418 18.539 31.107 1.00 24.03 219 ILE A N 1
ATOM 1648 C CA . ILE A 1 226 ? 36.084 18.355 29.821 1.00 24.34 219 ILE A CA 1
ATOM 1649 C C . ILE A 1 226 ? 35.021 18.536 28.718 1.00 24.78 219 ILE A C 1
ATOM 1650 O O . ILE A 1 226 ? 35.230 19.261 27.751 1.00 24.35 219 ILE A O 1
ATOM 1655 N N . ASP A 1 227 ? 33.906 17.846 28.884 1.00 28.74 220 ASP A N 1
ATOM 1656 C CA . ASP A 1 227 ? 32.793 17.889 27.915 1.00 31.74 220 ASP A CA 1
ATOM 1657 C C . ASP A 1 227 ? 32.314 19.314 27.624 1.00 32.14 220 ASP A C 1
ATOM 1658 O O . ASP A 1 227 ? 32.058 19.677 26.473 1.00 33.28 220 ASP A O 1
ATOM 1663 N N . SER A 1 228 ? 32.205 20.123 28.670 1.00 33.66 221 SER A N 1
ATOM 1664 C CA . SER A 1 228 ? 31.742 21.488 28.532 1.00 33.83 221 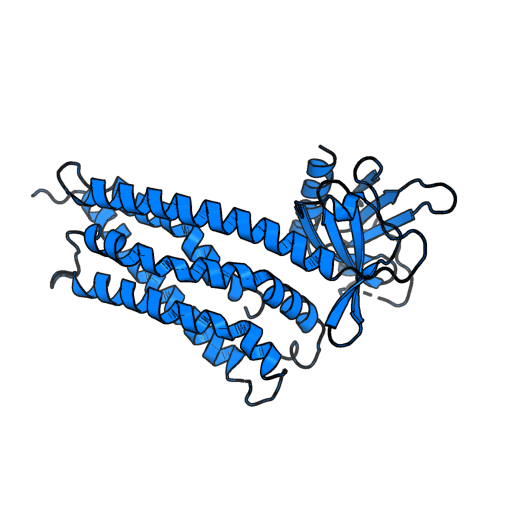SER A CA 1
ATOM 1665 C C . SER A 1 228 ? 32.812 22.453 28.056 1.00 34.40 221 SER A C 1
ATOM 1666 O O . SER A 1 228 ? 32.516 23.608 27.799 1.00 34.83 221 SER A O 1
ATOM 1669 N N . SER A 1 229 ? 34.058 21.994 27.922 1.00 33.49 222 SER A N 1
ATOM 1670 C CA . SER A 1 229 ? 35.109 22.900 27.489 1.00 33.49 222 SER A CA 1
ATOM 1671 C C . SER A 1 229 ? 34.960 23.303 26.034 1.00 33.46 222 SER A C 1
ATOM 1672 O O . SER A 1 229 ? 34.649 22.479 25.163 1.00 33.07 222 SER A O 1
ATOM 1675 N N . ARG A 1 230 ? 35.183 24.587 25.783 1.00 33.59 223 ARG A N 1
ATOM 1676 C CA . ARG A 1 230 ? 35.109 25.120 24.440 1.00 34.09 223 ARG A CA 1
ATOM 1677 C C . ARG A 1 230 ? 36.424 25.792 24.144 1.00 33.76 223 ARG A C 1
ATOM 1678 O O . ARG A 1 230 ? 36.686 26.187 23.020 1.00 34.00 223 ARG A O 1
ATOM 1686 N N . VAL A 1 231 ? 37.287 25.885 25.155 1.00 32.35 224 VAL A N 1
ATOM 1687 C CA . VAL A 1 231 ? 38.591 26.509 24.938 1.00 31.46 224 VAL A CA 1
ATOM 1688 C C . VAL A 1 231 ? 39.768 25.672 25.434 1.00 27.34 224 VAL A C 1
ATOM 1689 O O . VAL A 1 231 ? 39.758 25.219 26.570 1.00 30.03 224 VAL A O 1
ATOM 1693 N N . LEU A 1 232 ? 40.749 25.440 24.572 1.00 25.28 225 LEU A N 1
ATOM 1694 C CA . LEU A 1 232 ? 41.958 24.745 25.007 1.00 24.13 225 LEU A CA 1
ATOM 1695 C C . LEU A 1 232 ? 42.972 25.890 25.168 1.00 22.80 225 LEU A C 1
ATOM 1696 O O . LEU A 1 232 ? 43.488 26.415 24.179 1.00 22.61 225 LEU A O 1
ATOM 1701 N N . CYS A 1 233 ? 43.229 26.277 26.416 1.00 20.61 226 CYS A N 1
ATOM 1702 C CA . CYS A 1 233 ? 44.170 27.352 26.730 1.00 21.08 226 CYS A CA 1
ATOM 1703 C C . CYS A 1 233 ? 45.553 27.053 26.183 1.00 22.37 226 CYS A C 1
ATOM 1704 O O . CYS A 1 233 ? 46.191 27.909 25.558 1.00 22.56 226 CYS A O 1
ATOM 1707 N N . CYS A 1 234 ? 46.055 25.844 26.429 1.00 21.35 227 CYS A N 1
ATOM 1708 C CA . CYS A 1 234 ? 47.337 25.437 25.886 1.00 20.87 227 CYS A CA 1
ATOM 1709 C C . CYS A 1 234 ? 47.473 23.927 26.079 1.00 19.79 227 CYS A C 1
ATOM 1710 O O . CYS A 1 234 ? 46.698 23.328 26.837 1.00 19.61 227 CYS A O 1
ATOM 1713 N N . HIS A 1 235 ? 48.422 23.321 25.365 1.00 19.34 228 HIS A N 1
ATOM 1714 C CA . HIS A 1 235 ? 48.660 21.883 25.504 1.00 19.17 228 HIS A CA 1
ATOM 1715 C C . HIS A 1 235 ? 50.064 21.580 24.994 1.00 19.71 228 HIS A C 1
ATOM 1716 O O . HIS A 1 235 ? 50.673 22.379 24.250 1.00 20.59 228 HIS A O 1
ATOM 1723 N N . GLY A 1 236 ? 50.618 20.439 25.388 1.00 18.01 229 GLY A N 1
ATOM 1724 C CA . GLY A 1 236 ? 51.946 20.140 24.934 1.00 17.99 229 GLY A CA 1
ATOM 1725 C C . GLY A 1 236 ? 52.543 18.960 25.681 1.00 18.08 229 GLY A C 1
ATOM 1726 O O . GLY A 1 236 ? 51.960 18.477 26.650 1.00 16.34 229 GLY A O 1
ATOM 1727 N N . GLU A 1 237 ? 53.690 18.501 25.190 1.00 20.77 230 GLU A N 1
ATOM 1728 C CA . GLU A 1 237 ? 54.387 17.374 25.804 1.00 21.29 230 GLU A CA 1
ATOM 1729 C C . GLU A 1 237 ? 55.141 17.847 27.045 1.00 20.38 230 GLU A C 1
ATOM 1730 O O . GLU A 1 237 ? 55.786 18.896 27.015 1.00 18.55 230 GLU A O 1
ATOM 1736 N N . LEU A 1 238 ? 55.041 17.079 28.132 1.00 16.95 231 LEU A N 1
ATOM 1737 C CA . LEU A 1 238 ? 55.760 17.379 29.346 1.00 15.80 231 LEU A CA 1
ATOM 1738 C C . LEU A 1 238 ? 56.259 16.025 29.816 1.00 17.30 231 LEU A C 1
ATOM 1739 O O . LEU A 1 238 ? 55.564 15.019 29.620 1.00 18.38 231 LEU A O 1
ATOM 1744 N N . LYS A 1 239 ? 57.438 15.998 30.428 1.00 15.51 232 LYS A N 1
ATOM 1745 C CA . LYS A 1 239 ? 58.003 14.742 30.930 1.00 16.25 232 LYS A CA 1
ATOM 1746 C C . LYS A 1 239 ? 57.979 14.737 32.450 1.00 14.62 232 LYS A C 1
ATOM 1747 O O . LYS A 1 239 ? 58.416 15.704 33.064 1.00 17.72 232 LYS A O 1
ATOM 1753 N N . ASN A 1 240 ? 57.475 13.678 33.071 1.00 16.35 233 ASN A N 1
ATOM 1754 C CA . ASN A 1 240 ? 57.461 13.730 34.517 1.00 16.67 233 ASN A CA 1
ATOM 1755 C C . ASN A 1 240 ? 58.786 13.281 35.165 1.00 16.19 233 ASN A C 1
ATOM 1756 O O . ASN A 1 240 ? 59.766 12.961 34.447 1.00 18.07 233 ASN A O 1
ATOM 1761 N N . ASN A 1 241 ? 58.843 13.309 36.498 1.00 16.47 234 ASN A N 1
ATOM 1762 C CA . ASN A 1 241 ? 60.082 12.983 37.218 1.00 18.02 234 ASN A CA 1
ATOM 1763 C C . ASN A 1 241 ? 60.383 11.494 37.299 1.00 19.54 234 ASN A C 1
ATOM 1764 O O . ASN A 1 241 ? 61.318 11.085 37.978 1.00 20.34 234 ASN A O 1
ATOM 1769 N N . ARG A 1 242 ? 59.587 10.694 36.592 1.00 18.55 235 ARG A N 1
ATOM 1770 C CA . ARG A 1 242 ? 59.832 9.256 36.515 1.00 19.06 235 ARG A CA 1
ATOM 1771 C C . ARG A 1 242 ? 60.152 8.918 35.053 1.00 19.32 235 ARG A C 1
ATOM 1772 O O . ARG A 1 242 ? 60.201 7.750 34.675 1.00 18.97 235 ARG A O 1
ATOM 1780 N N . GLY A 1 243 ? 60.390 9.952 34.242 1.00 17.53 236 GLY A N 1
ATOM 1781 C CA . GLY A 1 243 ? 60.749 9.734 32.850 1.00 19.18 236 GLY A CA 1
ATOM 1782 C C . GLY A 1 243 ? 59.597 9.468 31.883 1.00 18.95 236 GLY A C 1
ATOM 1783 O O . GLY A 1 243 ? 59.822 9.249 30.697 1.00 19.48 236 GLY A O 1
ATOM 1784 N N . VAL A 1 244 ? 58.366 9.519 32.372 1.00 19.25 237 VAL A N 1
ATOM 1785 C CA . VAL A 1 244 ? 57.195 9.285 31.518 1.00 17.94 237 VAL A CA 1
ATOM 1786 C C . VAL A 1 244 ? 56.870 10.494 30.630 1.00 19.00 237 VAL A C 1
ATOM 1787 O O . VAL A 1 244 ? 56.720 11.614 31.135 1.00 16.77 237 VAL A O 1
ATOM 1791 N N . LYS A 1 245 ? 56.737 10.262 29.317 1.00 18.18 238 LYS A N 1
ATOM 1792 C CA . LYS A 1 245 ? 56.407 11.359 28.398 1.00 19.23 238 LYS A CA 1
ATOM 1793 C C . LYS A 1 245 ? 54.889 11.500 28.352 1.00 19.46 238 LYS A C 1
ATOM 1794 O O . LYS A 1 245 ? 54.174 10.568 27.992 1.00 18.52 238 LYS A O 1
ATOM 1800 N N . LEU A 1 246 ? 54.395 12.666 28.773 1.00 17.60 239 LEU A N 1
ATOM 1801 C CA . LEU A 1 246 ? 52.969 12.924 28.838 1.00 16.06 239 LEU A CA 1
ATOM 1802 C C . LEU A 1 246 ? 52.566 14.038 27.873 1.00 18.23 239 LEU A C 1
ATOM 1803 O O . LEU A 1 246 ? 53.423 14.795 27.408 1.00 20.32 239 LEU A O 1
ATOM 1808 N N . HIS A 1 247 ? 51.288 14.044 27.490 1.00 16.01 240 HIS A N 1
ATOM 1809 C CA . HIS A 1 247 ? 50.761 15.134 26.700 1.00 16.71 240 HIS A CA 1
ATOM 1810 C C . HIS A 1 247 ? 49.714 15.720 27.630 1.00 16.22 240 HIS A C 1
ATOM 1811 O O . HIS A 1 247 ? 48.737 15.045 28.034 1.00 17.05 240 HIS A O 1
ATOM 1818 N N . VAL A 1 248 ? 49.899 16.988 27.972 1.00 15.98 241 VAL A N 1
ATOM 1819 C CA . VAL A 1 248 ? 49.006 17.622 28.912 1.00 14.46 241 VAL A CA 1
ATOM 1820 C C . VAL A 1 248 ? 48.132 18.677 28.235 1.00 14.41 241 VAL A C 1
ATOM 1821 O O . VAL A 1 248 ? 48.600 19.442 27.406 1.00 14.73 241 VAL A O 1
ATOM 1825 N N . PHE A 1 249 ? 46.884 18.714 28.648 1.00 14.37 242 PHE A N 1
ATOM 1826 C CA . PHE A 1 249 ? 45.889 19.624 28.088 1.00 16.05 242 PHE A CA 1
ATOM 1827 C C . PHE A 1 249 ? 45.269 20.510 29.164 1.00 15.13 242 PHE A C 1
ATOM 1828 O O . PHE A 1 249 ? 44.644 20.022 30.117 1.00 16.21 242 PHE A O 1
ATOM 1836 N N . LEU A 1 250 ? 45.428 21.818 28.999 1.00 16.68 243 LEU A N 1
ATOM 1837 C CA . LEU A 1 250 ? 44.808 22.749 29.900 1.00 15.98 243 LEU A CA 1
ATOM 1838 C C . LEU A 1 250 ? 43.551 23.327 29.213 1.00 18.37 243 LEU A C 1
ATOM 1839 O O . LEU A 1 250 ? 43.646 24.223 28.371 1.00 18.08 243 LEU A O 1
ATOM 1844 N N . PHE A 1 251 ? 42.390 22.783 29.551 1.00 19.22 244 PHE A N 1
ATOM 1845 C CA . PHE A 1 251 ? 41.135 23.329 29.031 1.00 21.21 244 PHE A CA 1
ATOM 1846 C C . PHE A 1 251 ? 40.834 24.481 30.010 1.00 23.73 244 PHE A C 1
ATOM 1847 O O . PHE A 1 251 ? 41.432 24.552 31.078 1.00 21.81 244 PHE A O 1
ATOM 1855 N N . GLN A 1 252 ? 39.909 25.385 29.675 1.00 24.69 245 GLN A N 1
ATOM 1856 C CA . GLN A 1 252 ? 39.679 26.516 30.565 1.00 27.15 245 GLN A CA 1
ATOM 1857 C C . GLN A 1 252 ? 39.459 26.174 32.028 1.00 25.25 245 GLN A C 1
ATOM 1858 O O . GLN A 1 252 ? 40.003 26.833 32.919 1.00 26.47 245 GLN A O 1
ATOM 1864 N N . GLU A 1 253 ? 38.683 25.129 32.285 1.00 23.29 246 GLU A N 1
ATOM 1865 C CA . GLU A 1 253 ? 38.365 24.780 33.654 1.00 23.29 246 GLU A CA 1
ATOM 1866 C C . GLU A 1 253 ? 38.924 23.457 34.167 1.00 21.14 246 GLU A C 1
ATOM 1867 O O . GLU A 1 253 ? 38.674 23.098 35.314 1.00 20.42 246 GLU A O 1
ATOM 1873 N N . VAL A 1 254 ? 39.684 22.763 33.332 1.00 19.08 247 VAL A N 1
ATOM 1874 C CA . VAL A 1 254 ? 40.213 21.460 33.750 1.00 18.13 247 VAL A CA 1
ATOM 1875 C C . VAL A 1 254 ? 41.519 21.069 33.069 1.00 17.32 247 VAL A C 1
ATOM 1876 O O . VAL A 1 254 ? 41.711 21.283 31.866 1.00 17.55 247 VAL A O 1
ATOM 1880 N N . LEU A 1 255 ? 42.435 20.495 33.865 1.00 15.28 248 LEU A N 1
ATOM 1881 C CA . LEU A 1 255 ? 43.711 20.023 33.339 1.00 12.89 248 LEU A CA 1
ATOM 1882 C C . LEU A 1 255 ? 43.589 18.511 33.092 1.00 13.99 248 LEU A C 1
ATOM 1883 O O . LEU A 1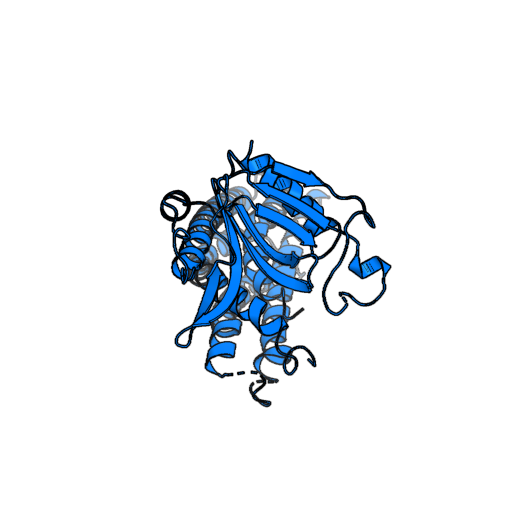 255 ? 43.095 17.770 33.942 1.00 15.13 248 LEU A O 1
ATOM 1888 N N . VAL A 1 256 ? 44.023 18.053 31.921 1.00 14.38 249 VAL A N 1
ATOM 1889 C CA . VAL A 1 256 ? 43.934 16.621 31.581 1.00 15.04 249 VAL A CA 1
ATOM 1890 C C . VAL A 1 256 ? 45.345 16.146 31.241 1.00 14.72 249 VAL A C 1
ATOM 1891 O O . VAL A 1 256 ? 46.028 16.719 30.387 1.00 15.31 249 VAL A O 1
ATOM 1895 N N . ILE A 1 257 ? 45.789 15.094 31.928 1.00 14.44 250 ILE A N 1
ATOM 1896 C CA . ILE A 1 257 ? 47.140 14.569 31.749 1.00 13.71 250 ILE A CA 1
ATOM 1897 C C . ILE A 1 257 ? 47.000 13.208 31.055 1.00 14.19 250 ILE A C 1
ATOM 1898 O O . ILE A 1 257 ? 46.236 12.360 31.507 1.00 15.60 250 ILE A O 1
ATOM 1903 N N . THR A 1 258 ? 47.726 13.034 29.959 1.00 15.41 251 THR A N 1
ATOM 1904 C CA . THR A 1 258 ? 47.584 11.811 29.164 1.00 16.47 251 THR A CA 1
ATOM 1905 C C . THR A 1 258 ? 48.899 11.320 28.626 1.00 17.14 251 THR A C 1
ATOM 1906 O O . THR A 1 258 ? 49.935 11.967 28.802 1.00 15.57 251 THR A O 1
ATOM 1910 N N . ARG A 1 259 ? 48.831 10.152 27.971 1.00 16.32 252 ARG A N 1
ATOM 1911 C CA . ARG A 1 259 ? 49.967 9.594 27.244 1.00 17.16 252 ARG A CA 1
ATOM 1912 C C . ARG A 1 259 ? 49.439 9.414 25.826 1.00 17.89 252 ARG A C 1
ATOM 1913 O O . ARG A 1 259 ? 48.308 8.961 25.649 1.00 16.71 252 ARG A O 1
ATOM 1921 N N . ALA A 1 260 ? 50.232 9.803 24.834 1.00 18.97 253 ALA A N 1
ATOM 1922 C CA . ALA A 1 260 ? 49.837 9.623 23.421 1.00 19.95 253 ALA A CA 1
ATOM 1923 C C . ALA A 1 260 ? 50.022 8.142 23.093 1.00 19.94 253 ALA A C 1
ATOM 1924 O O . ALA A 1 260 ? 51.114 7.606 23.265 1.00 21.02 253 ALA A O 1
ATOM 1926 N N . VAL A 1 261 ? 48.941 7.492 22.654 1.00 19.81 254 VAL A N 1
ATOM 1927 C CA . VAL A 1 261 ? 48.967 6.057 22.320 1.00 20.64 254 VAL A CA 1
ATOM 1928 C C . VAL A 1 261 ? 48.187 5.794 21.034 1.00 22.59 254 VAL A C 1
ATOM 1929 O O . VAL A 1 261 ? 47.465 6.660 20.546 1.00 21.80 254 VAL A O 1
ATOM 1933 N N . THR A 1 262 ? 48.320 4.590 20.487 1.00 24.04 255 THR A N 1
ATOM 1934 C CA . THR A 1 262 ? 47.547 4.255 19.296 1.00 23.84 255 THR A CA 1
ATOM 1935 C C . THR A 1 262 ? 46.501 3.286 19.810 1.00 25.78 255 THR A C 1
ATOM 1936 O O . THR A 1 262 ? 46.840 2.290 20.464 1.00 24.68 255 THR A O 1
ATOM 1940 N N . HIS A 1 263 ? 45.236 3.613 19.570 1.00 25.53 256 HIS A N 1
ATOM 1941 C CA . HIS A 1 263 ? 44.093 2.814 20.001 1.00 27.52 256 HIS A CA 1
ATOM 1942 C C . HIS A 1 263 ? 43.213 2.651 18.775 1.00 30.65 256 HIS A C 1
ATOM 1943 O O . HIS A 1 263 ? 42.690 3.629 18.234 1.00 28.46 256 HIS A O 1
ATOM 1950 N N . ASN A 1 264 ? 43.086 1.411 18.318 1.00 33.40 257 ASN A N 1
ATOM 1951 C CA . ASN A 1 264 ? 42.273 1.104 17.153 1.00 34.89 257 ASN A CA 1
ATOM 1952 C C . ASN A 1 264 ? 42.616 1.923 15.919 1.00 35.48 257 ASN A C 1
ATOM 1953 O O . ASN A 1 264 ? 41.777 2.669 15.409 1.00 36.08 257 ASN A O 1
ATOM 1958 N N . GLU A 1 265 ? 43.855 1.785 15.447 1.00 35.87 258 GLU A N 1
ATOM 1959 C CA . GLU A 1 265 ? 44.329 2.484 14.251 1.00 37.65 258 GLU A CA 1
ATOM 1960 C C . GLU A 1 265 ? 44.539 3.998 14.376 1.00 36.31 258 GLU A C 1
ATOM 1961 O O . GLU A 1 265 ? 45.080 4.608 13.461 1.00 35.65 258 GLU A O 1
ATOM 1967 N N . GLN A 1 266 ? 44.145 4.601 15.498 1.00 34.66 259 GLN A N 1
ATOM 1968 C CA . GLN A 1 266 ? 44.276 6.044 15.653 1.00 33.22 259 GLN A CA 1
ATOM 1969 C C . GLN A 1 266 ? 45.137 6.572 16.798 1.00 30.36 259 GLN A C 1
ATOM 1970 O O . GLN A 1 266 ? 45.249 5.956 17.853 1.00 28.95 259 GLN A O 1
ATOM 1976 N N . LEU A 1 267 ? 45.722 7.743 16.570 1.00 27.85 260 LEU A N 1
ATOM 1977 C CA . LEU A 1 267 ? 46.532 8.412 17.583 1.00 25.64 260 LEU A CA 1
ATOM 1978 C C . LEU A 1 267 ? 45.556 8.952 18.630 1.00 24.32 260 LEU A C 1
ATOM 1979 O O . LEU A 1 267 ? 44.744 9.841 18.345 1.00 24.90 260 LEU A O 1
ATOM 1984 N N . CYS A 1 268 ? 45.647 8.447 19.859 1.00 21.04 261 CYS A N 1
ATOM 1985 C CA . CYS A 1 268 ? 44.733 8.863 20.910 1.00 19.13 261 CYS A CA 1
ATOM 1986 C C . CYS A 1 268 ? 45.527 9.324 22.129 1.00 16.63 261 CYS A C 1
ATOM 1987 O O . CYS A 1 268 ? 46.744 9.228 22.117 1.00 16.82 261 CYS A O 1
ATOM 1990 N N . TYR A 1 269 ? 44.831 9.838 23.139 1.00 16.42 262 TYR A N 1
ATOM 1991 C CA . TYR A 1 269 ? 45.502 10.358 24.352 1.00 16.61 262 TYR A CA 1
ATOM 1992 C C . TYR A 1 269 ? 44.831 9.701 25.561 1.00 15.25 262 TYR A C 1
ATOM 1993 O O . TYR A 1 269 ? 43.741 10.094 26.022 1.00 15.41 262 TYR A O 1
ATOM 2002 N N . GLN A 1 270 ? 45.506 8.660 26.046 1.00 15.57 263 GLN A N 1
ATOM 2003 C CA . GLN A 1 270 ? 45.037 7.845 27.154 1.00 16.54 263 GLN A CA 1
ATOM 2004 C C . GLN A 1 270 ? 45.204 8.588 28.485 1.00 16.33 263 GLN A C 1
ATOM 2005 O O . GLN A 1 270 ? 46.339 8.947 28.857 1.00 15.74 263 GLN A O 1
ATOM 2011 N N . LEU A 1 271 ? 44.095 8.861 29.165 1.00 17.03 264 LEU A N 1
ATOM 2012 C CA . LEU A 1 271 ? 44.211 9.613 30.426 1.00 15.70 264 LEU A CA 1
ATOM 2013 C C . LEU A 1 271 ? 45.134 8.865 31.391 1.00 17.67 264 LEU A C 1
ATOM 2014 O O . LEU A 1 271 ? 44.996 7.649 31.578 1.00 17.60 264 LEU A O 1
ATOM 2019 N N . TYR A 1 272 ? 46.069 9.608 31.995 1.00 16.81 265 TYR A N 1
ATOM 2020 C CA . TYR A 1 272 ? 47.059 9.038 32.937 1.00 18.39 265 TYR A CA 1
ATOM 2021 C C . TYR A 1 272 ? 46.541 9.002 34.390 1.00 20.06 265 TYR A C 1
ATOM 2022 O O . TYR A 1 272 ? 46.934 8.132 35.188 1.00 21.58 265 TYR A O 1
ATOM 2031 N N . ARG A 1 273 ? 45.676 9.948 34.725 1.00 18.58 266 ARG A N 1
ATOM 2032 C CA . ARG A 1 273 ? 45.047 10.058 36.040 1.00 18.79 266 ARG A CA 1
ATOM 2033 C C . ARG A 1 273 ? 43.722 10.722 35.782 1.00 19.89 266 ARG A C 1
ATOM 2034 O O . ARG A 1 273 ? 43.410 11.111 34.640 1.00 19.96 266 ARG A O 1
ATOM 2042 N N . GLN A 1 274 ? 42.951 10.889 36.837 1.00 20.45 267 GLN A N 1
ATOM 2043 C CA . GLN A 1 274 ? 41.673 11.570 36.706 1.00 22.82 267 GLN A CA 1
ATOM 2044 C C . GLN A 1 274 ? 41.954 13.045 36.450 1.00 20.89 267 GLN A C 1
ATOM 2045 O O . GLN A 1 274 ? 42.980 13.585 36.864 1.00 21.31 267 GLN A O 1
ATOM 2051 N N . PRO A 1 275 ? 41.059 13.709 35.722 1.00 19.37 268 PRO A N 1
ATOM 2052 C CA . PRO A 1 275 ? 41.265 15.132 35.423 1.00 17.86 268 PRO A CA 1
ATOM 2053 C C . PRO A 1 275 ? 41.316 15.987 36.693 1.00 17.86 268 PRO A C 1
ATOM 2054 O O . PRO A 1 275 ? 40.653 15.665 37.681 1.00 19.75 268 PRO A O 1
ATOM 2058 N N . ILE A 1 276 ? 42.086 17.076 36.649 1.00 15.54 269 ILE A N 1
ATOM 2059 C CA . ILE A 1 276 ? 42.194 18.009 37.760 1.00 15.68 269 ILE A CA 1
ATOM 2060 C C . ILE A 1 276 ? 41.472 19.338 37.448 1.00 16.44 269 ILE A C 1
ATOM 2061 O O . ILE A 1 276 ? 41.902 20.102 36.586 1.00 17.21 269 ILE A O 1
ATOM 2066 N N . PRO A 1 277 ? 40.371 19.629 38.156 1.00 17.64 270 PRO A N 1
ATOM 2067 C CA . PRO A 1 277 ? 39.637 20.887 37.923 1.00 19.65 270 PRO A CA 1
ATOM 2068 C C . PRO A 1 277 ? 40.579 22.037 38.219 1.00 19.82 270 PRO A C 1
ATOM 2069 O O . PRO A 1 277 ? 41.335 21.970 39.188 1.00 19.96 270 PRO A O 1
ATOM 2073 N N . VAL A 1 278 ? 40.550 23.082 37.394 1.00 19.70 271 VAL A N 1
ATOM 2074 C CA . VAL A 1 278 ? 41.438 24.217 37.592 1.00 21.97 271 VAL A CA 1
ATOM 2075 C C . VAL A 1 278 ? 41.193 24.902 38.943 1.00 22.24 271 VAL A C 1
ATOM 2076 O O . VAL A 1 278 ? 42.149 25.387 39.545 1.00 21.30 271 VAL A O 1
ATOM 2080 N N . LYS A 1 279 ? 39.950 24.900 39.437 1.00 22.15 272 LYS A N 1
ATOM 2081 C CA . LYS A 1 279 ? 39.657 25.536 40.741 1.00 24.05 272 LYS A CA 1
ATOM 2082 C C . LYS A 1 279 ? 40.377 24.816 41.893 1.00 24.68 272 LYS A C 1
ATOM 2083 O O . LYS A 1 279 ? 40.564 25.399 42.966 1.00 23.89 272 LYS A O 1
ATOM 2089 N N . ASP A 1 280 ? 40.746 23.554 41.673 1.00 22.67 273 ASP A N 1
ATOM 2090 C CA . ASP A 1 280 ? 41.431 22.761 42.705 1.00 22.66 273 ASP A CA 1
ATOM 2091 C C . ASP A 1 280 ? 42.887 22.448 42.341 1.00 20.68 273 ASP A C 1
ATOM 2092 O O . ASP A 1 280 ? 43.510 21.585 42.954 1.00 22.31 273 ASP A O 1
ATOM 2097 N N . LEU A 1 281 ? 43.431 23.118 41.341 1.00 19.04 274 LEU A N 1
ATOM 2098 C CA . LEU A 1 281 ? 44.796 22.807 40.907 1.00 17.84 274 LEU A CA 1
ATOM 2099 C C . LEU A 1 281 ? 45.810 23.693 41.645 1.00 18.93 274 LEU A C 1
ATOM 2100 O O . LEU A 1 281 ? 45.789 24.913 41.510 1.00 22.00 274 LEU A O 1
ATOM 2105 N N . THR A 1 282 ? 46.697 23.077 42.420 1.00 17.79 275 THR A N 1
ATOM 2106 C CA . THR A 1 282 ? 47.726 23.838 43.140 1.00 18.33 275 THR A CA 1
ATOM 2107 C C . THR A 1 282 ? 49.002 23.771 42.264 1.00 16.94 275 THR A C 1
ATOM 2108 O O . THR A 1 282 ? 49.486 22.686 41.942 1.00 16.01 275 THR A O 1
ATOM 2112 N N . LEU A 1 283 ? 49.509 24.937 41.879 1.00 16.17 276 LEU A N 1
ATOM 2113 C CA . LEU A 1 283 ? 50.670 25.053 41.007 1.00 15.12 276 LEU A CA 1
ATOM 2114 C C . LEU A 1 283 ? 51.838 25.561 41.820 1.00 15.31 276 LEU A C 1
ATOM 2115 O O . LEU A 1 283 ? 51.715 26.582 42.501 1.00 17.80 276 LEU A O 1
ATOM 2120 N N . GLU A 1 284 ? 52.954 24.857 41.774 1.00 13.79 277 GLU A N 1
ATOM 2121 C CA . GLU A 1 284 ? 54.153 25.281 42.512 1.00 16.81 277 GLU A CA 1
ATOM 2122 C C . GLU A 1 284 ? 55.350 25.279 41.582 1.00 17.18 277 GLU A C 1
ATOM 2123 O O . GLU A 1 284 ? 55.587 24.323 40.865 1.00 19.44 277 GLU A O 1
ATOM 2129 N N . ASP A 1 285 ? 56.104 26.360 41.579 1.00 16.86 278 ASP A N 1
ATOM 2130 C CA . ASP A 1 285 ? 57.272 26.434 40.712 1.00 19.11 278 ASP A CA 1
ATOM 2131 C C . ASP A 1 285 ? 58.387 25.679 41.391 1.00 20.25 278 ASP A C 1
ATOM 2132 O O . ASP A 1 285 ? 58.517 25.762 42.619 1.00 24.03 278 ASP A O 1
ATOM 2137 N N . LEU A 1 286 ? 59.179 24.927 40.638 1.00 18.02 279 LEU A N 1
ATOM 2138 C CA . LEU A 1 286 ? 60.324 24.238 41.226 1.00 18.44 279 LEU A CA 1
ATOM 2139 C C . LEU A 1 286 ? 61.600 24.873 40.678 1.00 18.89 279 LEU A C 1
ATOM 2140 O O . LEU A 1 286 ? 61.713 25.072 39.486 1.00 18.76 279 LEU A O 1
ATOM 2145 N N . GLN A 1 287 ? 62.552 25.166 41.549 1.00 19.56 280 GLN A N 1
ATOM 2146 C CA . GLN A 1 287 ? 63.823 25.725 41.085 1.00 21.42 280 GLN A CA 1
ATOM 2147 C C . GLN A 1 287 ? 64.609 24.586 40.433 1.00 19.29 280 GLN A C 1
ATOM 2148 O O . GLN A 1 287 ? 64.404 23.422 40.750 1.00 19.48 280 GLN A O 1
ATOM 2154 N N . ASP A 1 288 ? 65.532 24.908 39.533 1.00 17.00 281 ASP A N 1
ATOM 2155 C CA . ASP A 1 288 ? 66.298 23.863 38.919 1.00 19.23 281 ASP A CA 1
ATOM 2156 C C . ASP A 1 288 ? 67.092 23.126 39.990 1.00 19.55 281 ASP A C 1
ATOM 2157 O O . ASP A 1 288 ? 67.692 23.744 40.868 1.00 21.96 281 ASP A O 1
ATOM 2162 N N . GLY A 1 289 ? 67.047 21.807 39.908 1.00 18.26 282 GLY A N 1
ATOM 2163 C CA . GLY A 1 289 ? 67.714 20.943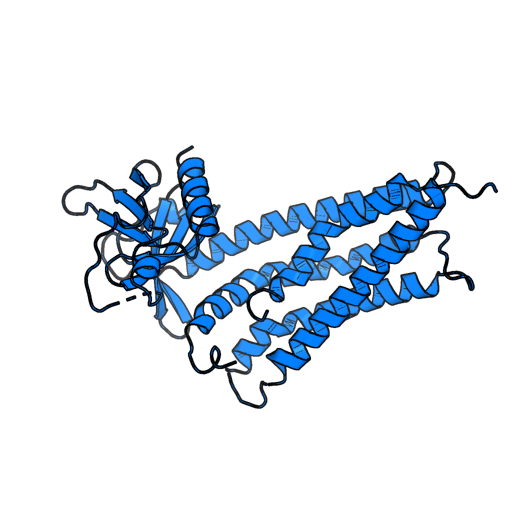 40.847 1.00 20.42 282 GLY A CA 1
ATOM 2164 C C . GLY A 1 289 ? 66.801 20.571 42.010 1.00 19.54 282 GLY A C 1
ATOM 2165 O O . GLY A 1 289 ? 67.167 19.713 42.800 1.00 20.53 282 GLY A O 1
ATOM 2166 N N . GLU A 1 290 ? 65.645 21.220 42.140 1.00 19.00 283 GLU A N 1
ATOM 2167 C CA . GLU A 1 290 ? 64.710 20.915 43.247 1.00 19.60 283 GLU A CA 1
ATOM 2168 C C . GLU A 1 290 ? 63.950 19.586 43.037 1.00 19.76 283 GLU A C 1
ATOM 2169 O O . GLU A 1 290 ? 63.598 18.865 44.002 1.00 19.88 283 GLU A O 1
ATOM 2175 N N . VAL A 1 291 ? 63.679 19.260 41.779 1.00 18.45 284 VAL A N 1
ATOM 2176 C CA . VAL A 1 291 ? 62.985 18.015 41.486 1.00 18.87 284 VAL A CA 1
ATOM 2177 C C . VAL A 1 291 ? 63.824 16.800 41.970 1.00 19.53 284 VAL A C 1
ATOM 2178 O O . VAL A 1 291 ? 65.060 16.874 42.078 1.00 20.83 284 VAL A O 1
ATOM 2182 N N . ARG A 1 292 ? 63.155 15.685 42.271 1.00 19.48 285 ARG A N 1
ATOM 2183 C CA . ARG A 1 292 ? 63.844 14.449 42.642 1.00 19.97 285 ARG A CA 1
ATOM 2184 C C . ARG A 1 292 ? 63.403 13.479 41.555 1.00 21.29 285 ARG A C 1
ATOM 2185 O O . ARG A 1 292 ? 62.205 13.365 41.269 1.00 22.62 285 ARG A O 1
ATOM 2193 N N . LEU A 1 293 ? 64.357 12.796 40.943 1.00 19.01 286 LEU A N 1
ATOM 2194 C CA . LEU A 1 293 ? 64.049 11.870 39.871 1.00 20.48 286 LEU A CA 1
ATOM 2195 C C . LEU A 1 293 ? 64.067 10.423 40.288 1.00 22.89 286 LEU A C 1
ATOM 2196 O O . LEU A 1 293 ? 64.798 10.044 41.191 1.00 24.24 286 LEU A O 1
ATOM 2201 N N . GLY A 1 294 ? 63.247 9.628 39.616 1.00 24.00 287 GLY A N 1
ATOM 2202 C CA . GLY A 1 294 ? 63.183 8.200 39.880 1.00 27.76 287 GLY A CA 1
ATOM 2203 C C . GLY A 1 294 ? 63.119 7.491 38.546 1.00 30.36 287 GLY A C 1
ATOM 2204 O O . GLY A 1 294 ? 62.935 8.148 37.502 1.00 29.55 287 GLY A O 1
ATOM 2205 N N . GLY A 1 295 ? 63.274 6.166 38.566 1.00 32.10 288 GLY A N 1
ATOM 2206 C CA . GLY A 1 295 ? 63.222 5.388 37.340 1.00 36.76 288 GLY A CA 1
ATOM 2207 C C . GLY A 1 295 ? 64.533 5.414 36.588 1.00 39.82 288 GLY A C 1
ATOM 2208 O O . GLY A 1 295 ? 65.473 6.094 36.994 1.00 41.13 288 GLY A O 1
ATOM 2209 N N . SER A 1 296 ? 64.616 4.671 35.493 1.00 42.81 289 SER A N 1
ATOM 2210 C CA . SER A 1 296 ? 65.854 4.650 34.715 1.00 46.63 289 SER A CA 1
ATOM 2211 C C . SER A 1 296 ? 66.101 5.990 34.028 1.00 47.68 289 SER A C 1
ATOM 2212 O O . SER A 1 296 ? 65.220 6.528 33.352 1.00 48.88 289 SER A O 1
ATOM 2215 N N . LEU A 1 297 ? 67.303 6.527 34.192 1.00 49.27 290 LEU A N 1
ATOM 2216 C CA . LEU A 1 297 ? 67.647 7.801 33.567 1.00 49.94 290 LEU A CA 1
ATOM 2217 C C . LEU A 1 297 ? 68.309 7.580 32.206 1.00 50.28 290 LEU A C 1
ATOM 2218 O O . LEU A 1 297 ? 67.623 7.464 31.181 1.00 51.33 290 LEU A O 1
ATOM 2223 N N . ALA A 1 300 ? 66.921 14.750 27.303 1.00 59.16 293 ALA A N 1
ATOM 2224 C CA . ALA A 1 300 ? 68.035 15.307 28.066 1.00 58.66 293 ALA A CA 1
ATOM 2225 C C . ALA A 1 300 ? 68.992 14.192 28.463 1.00 58.44 293 ALA A C 1
ATOM 2226 O O . ALA A 1 300 ? 68.580 13.034 28.583 1.00 58.93 293 ALA A O 1
ATOM 2228 N N . PHE A 1 301 ? 70.264 14.541 28.665 1.00 57.86 294 PHE A N 1
ATOM 2229 C CA . PHE A 1 301 ? 71.275 13.554 29.044 1.00 56.96 294 PHE A CA 1
ATOM 2230 C C . PHE A 1 301 ? 72.246 14.032 30.128 1.00 55.71 294 PHE A C 1
ATOM 2231 O O . PHE A 1 301 ? 72.725 13.226 30.930 1.00 56.01 294 PHE A O 1
ATOM 2239 N N . SER A 1 302 ? 72.549 15.327 30.159 1.00 54.11 295 SER A N 1
ATOM 2240 C CA . SER A 1 302 ? 73.450 15.840 31.182 1.00 52.37 295 SER A CA 1
ATOM 2241 C C . SER A 1 302 ? 72.621 15.972 32.458 1.00 51.68 295 SER A C 1
ATOM 2242 O O . SER A 1 302 ? 71.438 16.320 32.403 1.00 50.62 295 SER A O 1
ATOM 2245 N N . ASN A 1 303 ? 73.232 15.695 33.604 1.00 50.80 296 ASN A N 1
ATOM 2246 C CA . ASN A 1 303 ? 72.493 15.761 34.856 1.00 50.74 296 ASN A CA 1
ATOM 2247 C C . ASN A 1 303 ? 71.757 17.076 35.044 1.00 49.02 296 ASN A C 1
ATOM 2248 O O . ASN A 1 303 ? 70.659 17.096 35.596 1.00 48.49 296 ASN A O 1
ATOM 2253 N N . ASN A 1 304 ? 72.346 18.172 34.575 1.00 46.86 297 ASN A N 1
ATOM 2254 C CA . ASN A 1 304 ? 71.710 19.471 34.728 1.00 43.99 297 ASN A CA 1
ATOM 2255 C C . ASN A 1 304 ? 70.483 19.589 33.855 1.00 40.98 297 ASN A C 1
ATOM 2256 O O . ASN A 1 304 ? 69.473 20.186 34.264 1.00 40.13 297 ASN A O 1
ATOM 2261 N N . GLU A 1 305 ? 70.557 19.027 32.649 1.00 36.33 298 GLU A N 1
ATOM 2262 C CA . GLU A 1 305 ? 69.405 19.084 31.764 1.00 33.17 298 GLU A CA 1
ATOM 2263 C C . GLU A 1 305 ? 68.271 18.252 32.372 1.00 27.87 298 GLU A C 1
ATOM 2264 O O . GLU A 1 305 ? 67.128 18.637 32.287 1.00 24.81 298 GLU A O 1
ATOM 2270 N N . ARG A 1 306 ? 68.600 17.123 32.997 1.00 26.78 299 ARG A N 1
ATOM 2271 C CA . ARG A 1 306 ? 67.567 16.250 33.582 1.00 25.03 299 ARG A CA 1
ATOM 2272 C C . ARG A 1 306 ? 66.751 16.850 34.732 1.00 22.75 299 ARG A C 1
ATOM 2273 O O . ARG A 1 306 ? 65.637 16.405 34.971 1.00 20.18 299 ARG A O 1
ATOM 2281 N N . VAL A 1 307 ? 67.306 17.829 35.453 1.00 21.40 300 VAL A N 1
ATOM 2282 C CA . VAL A 1 307 ? 66.580 18.411 36.586 1.00 21.27 300 VAL A CA 1
ATOM 2283 C C . VAL A 1 307 ? 66.182 19.869 36.418 1.00 20.84 300 VAL A C 1
ATOM 2284 O O . VAL A 1 307 ? 65.843 20.533 37.391 1.00 21.67 300 VAL A O 1
ATOM 2288 N N . LYS A 1 308 ? 66.203 20.392 35.192 1.00 21.93 301 LYS A N 1
ATOM 2289 C CA . LYS A 1 308 ? 65.815 21.791 35.041 1.00 21.48 301 LYS A CA 1
ATOM 2290 C C . LYS A 1 308 ? 64.433 21.954 34.384 1.00 19.50 301 LYS A C 1
ATOM 2291 O O . LYS A 1 308 ? 63.901 21.018 33.812 1.00 20.56 301 LYS A O 1
ATOM 2297 N N . ASN A 1 309 ? 63.865 23.143 34.514 1.00 17.94 302 ASN A N 1
ATOM 2298 C CA . ASN A 1 309 ? 62.588 23.500 33.903 1.00 18.45 302 ASN A CA 1
ATOM 2299 C C . ASN A 1 309 ? 61.382 22.671 34.375 1.00 17.74 302 ASN A C 1
ATOM 2300 O O . ASN A 1 309 ? 60.524 22.352 33.588 1.00 16.01 302 ASN A O 1
ATOM 2305 N N . PHE A 1 310 ? 61.308 22.392 35.674 1.00 16.83 303 PHE A N 1
ATOM 2306 C CA . PHE A 1 310 ? 60.197 21.630 36.237 1.00 16.11 303 PHE A CA 1
ATOM 2307 C C . PHE A 1 310 ? 59.210 22.499 36.999 1.00 16.42 303 PHE A C 1
ATOM 2308 O O . PHE A 1 310 ? 59.539 23.591 37.465 1.00 15.66 303 PHE A O 1
ATOM 2316 N N . PHE A 1 311 ? 57.971 22.025 37.100 1.00 15.65 304 PHE A N 1
ATOM 2317 C CA . PHE A 1 311 ? 56.984 22.698 37.958 1.00 14.56 304 PHE A CA 1
ATOM 2318 C C . PHE A 1 311 ? 56.109 21.584 38.505 1.00 15.79 304 PHE A C 1
ATOM 2319 O O . PHE A 1 311 ? 56.117 20.477 37.973 1.00 14.95 304 PHE A O 1
ATOM 2327 N N . ARG A 1 312 ? 55.398 21.872 39.582 1.00 15.73 305 ARG A N 1
ATOM 2328 C CA . ARG A 1 312 ? 54.562 20.869 40.216 1.00 15.99 305 ARG A CA 1
ATOM 2329 C C . ARG A 1 312 ? 53.086 21.227 40.173 1.00 16.17 305 ARG A C 1
ATOM 2330 O O . ARG A 1 312 ? 52.688 22.354 40.386 1.00 16.42 305 ARG A O 1
ATOM 2338 N N . VAL A 1 313 ? 52.276 20.235 39.875 1.00 16.25 306 VAL A N 1
ATOM 2339 C CA . VAL A 1 313 ? 50.852 20.408 39.899 1.00 15.02 306 VAL A CA 1
ATOM 2340 C C . VAL A 1 313 ? 50.315 19.351 40.857 1.00 16.11 306 VAL A C 1
ATOM 2341 O O . VAL A 1 313 ? 50.661 18.185 40.740 1.00 15.84 306 VAL A O 1
ATOM 2345 N N . SER A 1 314 ? 49.476 19.759 41.811 1.00 17.12 307 SER A N 1
ATOM 2346 C CA . SER A 1 314 ? 48.920 18.780 42.744 1.00 17.52 307 SER A CA 1
ATOM 2347 C C . SER A 1 314 ? 47.414 19.022 42.938 1.00 16.76 307 SER A C 1
ATOM 2348 O O . SER A 1 314 ? 46.875 20.117 42.690 1.00 17.26 307 SER A O 1
ATOM 2351 N N . PHE A 1 315 ? 46.744 17.972 43.352 1.00 16.77 308 PHE A N 1
ATOM 2352 C CA . PHE A 1 315 ? 45.309 17.964 43.503 1.00 16.70 308 PHE A CA 1
ATOM 2353 C C . PHE A 1 315 ? 44.937 17.141 44.731 1.00 17.16 308 PHE A C 1
ATOM 2354 O O . PHE A 1 315 ? 45.264 15.947 44.851 1.00 16.13 308 PHE A O 1
ATOM 2362 N N . LYS A 1 316 ? 44.234 17.794 45.643 1.00 18.07 309 LYS A N 1
ATOM 2363 C CA . LYS A 1 316 ? 43.800 17.147 46.867 1.00 20.58 309 LYS A CA 1
ATOM 2364 C C . LYS A 1 316 ? 42.441 16.527 46.563 1.00 22.75 309 LYS A C 1
ATOM 2365 O O . LYS A 1 316 ? 41.505 17.238 46.227 1.00 23.22 309 LYS A O 1
ATOM 2371 N N . ASN A 1 317 ? 42.337 15.203 46.700 1.00 23.03 310 ASN A N 1
ATOM 2372 C CA . ASN A 1 317 ? 41.097 14.493 46.349 1.00 26.33 310 ASN A CA 1
ATOM 2373 C C . ASN A 1 317 ? 41.033 13.194 47.146 1.00 26.44 310 ASN A C 1
ATOM 2374 O O . ASN A 1 317 ? 40.829 12.119 46.588 1.00 25.62 310 ASN A O 1
ATOM 2379 N N . GLY A 1 318 ? 41.242 13.304 48.455 1.00 29.29 311 GLY A N 1
ATOM 2380 C CA . GLY A 1 318 ? 41.226 12.130 49.308 1.00 31.54 311 GLY A CA 1
ATOM 2381 C C . GLY A 1 318 ? 42.191 11.029 48.890 1.00 32.86 311 GLY A C 1
ATOM 2382 O O . GLY A 1 318 ? 43.398 11.281 48.682 1.00 32.69 311 GLY A O 1
ATOM 2383 N N . SER A 1 319 ? 41.657 9.807 48.769 1.00 32.39 312 SER A N 1
ATOM 2384 C CA . SER A 1 319 ? 42.434 8.633 48.402 1.00 33.20 312 SER A CA 1
ATOM 2385 C C . SER A 1 319 ? 42.953 8.755 46.982 1.00 32.63 312 SER A C 1
ATOM 2386 O O . SER A 1 319 ? 43.901 8.076 46.606 1.00 34.20 312 SER A O 1
ATOM 2389 N N . GLN A 1 320 ? 42.328 9.616 46.193 1.00 29.57 313 GLN A N 1
ATOM 2390 C CA . GLN A 1 320 ? 42.741 9.780 44.813 1.00 29.65 313 GLN A CA 1
ATOM 2391 C C . GLN A 1 320 ? 43.581 11.067 44.616 1.00 25.70 313 GLN A C 1
ATOM 2392 O O . GLN A 1 320 ? 43.725 11.530 43.499 1.00 27.20 313 GLN A O 1
ATOM 2398 N N . SER A 1 321 ? 44.127 11.633 45.685 1.00 23.20 314 SER A N 1
ATOM 2399 C CA . SER A 1 321 ? 44.956 12.856 45.539 1.00 21.14 314 SER A CA 1
ATOM 2400 C C . SER A 1 321 ? 46.103 12.565 44.583 1.00 18.78 314 SER A C 1
ATOM 2401 O O . SER A 1 321 ? 46.537 11.427 44.469 1.00 18.77 314 SER A O 1
ATOM 2404 N N . GLN A 1 322 ? 46.589 13.605 43.917 1.00 17.01 315 GLN A N 1
ATOM 2405 C CA . GLN A 1 322 ? 47.637 13.430 42.922 1.00 16.01 315 GLN A CA 1
ATOM 2406 C C . GLN A 1 322 ? 48.686 14.507 43.063 1.00 14.88 315 GLN A C 1
ATOM 2407 O O . GLN A 1 322 ? 48.411 15.595 43.560 1.00 15.23 315 GLN A O 1
ATOM 2413 N N . THR A 1 323 ? 49.882 14.181 42.600 1.00 15.65 316 THR A N 1
ATOM 2414 C CA . THR A 1 323 ? 50.911 15.192 42.513 1.00 15.39 316 THR A CA 1
ATOM 2415 C C . THR A 1 323 ? 51.766 14.834 41.288 1.00 14.58 316 THR A C 1
ATOM 2416 O O . THR A 1 323 ? 52.089 13.680 41.078 1.00 15.52 316 THR A O 1
ATOM 2420 N N . HIS A 1 324 ? 52.130 15.844 40.495 1.00 15.25 317 HIS A N 1
ATOM 2421 C CA . HIS A 1 324 ? 52.943 15.618 39.296 1.00 15.37 317 HIS A CA 1
ATOM 2422 C C . HIS A 1 324 ? 54.058 16.656 39.201 1.00 14.06 317 HIS A C 1
ATOM 2423 O O . HIS A 1 324 ? 53.796 17.845 39.370 1.00 14.88 317 HIS A O 1
ATOM 2430 N N . SER A 1 325 ? 55.285 16.204 38.966 1.00 14.06 318 SER A N 1
ATOM 2431 C CA . SER A 1 325 ? 56.443 17.099 38.766 1.00 14.71 318 SER A CA 1
ATOM 2432 C C . SER A 1 325 ? 56.661 16.957 37.264 1.00 15.07 318 SER A C 1
ATOM 2433 O O . SER A 1 325 ? 57.009 15.885 36.810 1.00 13.50 318 SER A O 1
ATOM 2436 N N . LEU A 1 326 ? 56.450 18.048 36.532 1.00 13.20 319 LEU A N 1
ATOM 2437 C CA . LEU A 1 326 ? 56.454 18.029 35.076 1.00 15.46 319 LEU A CA 1
ATOM 2438 C C . LEU A 1 326 ? 57.570 18.918 34.526 1.00 16.62 319 LEU A C 1
ATOM 2439 O O . LEU A 1 326 ? 57.761 20.013 35.028 1.00 15.60 319 LEU A O 1
ATOM 2444 N N . GLN A 1 327 ? 58.244 18.459 33.476 1.00 16.02 320 GLN A N 1
ATOM 2445 C CA . GLN A 1 327 ? 59.369 19.185 32.883 1.00 17.31 320 GLN A CA 1
ATOM 2446 C C . GLN A 1 327 ? 59.026 19.725 31.510 1.00 17.42 320 GLN A C 1
ATOM 2447 O O . GLN A 1 327 ? 58.611 18.960 30.636 1.00 17.75 320 GLN A O 1
ATOM 2453 N N . ALA A 1 328 ? 59.176 21.044 31.348 1.00 17.52 321 ALA A N 1
ATOM 2454 C CA . ALA A 1 328 ? 58.896 21.705 30.072 1.00 18.26 321 ALA A CA 1
ATOM 2455 C C . ALA A 1 328 ? 60.092 21.550 29.154 1.00 20.63 321 ALA A C 1
ATOM 2456 O O . ALA A 1 328 ? 61.172 21.129 29.565 1.00 19.82 321 ALA A O 1
ATOM 2458 N N . ASN A 1 329 ? 59.891 21.925 27.893 1.00 24.18 322 ASN A N 1
ATOM 2459 C CA . ASN A 1 329 ? 60.901 21.768 26.870 1.00 28.48 322 ASN A CA 1
ATOM 2460 C C . ASN A 1 329 ? 62.117 22.682 27.004 1.00 27.96 322 ASN A C 1
ATOM 2461 O O . ASN A 1 329 ? 63.219 22.301 26.617 1.00 29.71 322 ASN A O 1
ATOM 2466 N N . ASP A 1 330 ? 61.916 23.871 27.566 1.00 27.27 323 ASP A N 1
ATOM 2467 C CA . ASP A 1 330 ? 62.989 24.846 27.778 1.00 26.76 323 ASP A CA 1
ATOM 2468 C C . ASP A 1 330 ? 62.461 25.914 28.747 1.00 26.57 323 ASP A C 1
ATOM 2469 O O . ASP A 1 330 ? 61.306 25.865 29.180 1.00 24.52 323 ASP A O 1
ATOM 2474 N N . THR A 1 331 ? 63.298 26.894 29.069 1.00 27.33 324 THR A N 1
ATOM 2475 C CA . THR A 1 331 ? 62.885 27.945 29.993 1.00 27.16 324 THR A CA 1
ATOM 2476 C C . THR A 1 331 ? 61.653 28.687 29.518 1.00 24.63 324 THR A C 1
ATOM 2477 O O . THR A 1 331 ? 60.761 28.972 30.286 1.00 23.61 324 THR A O 1
ATOM 2481 N N . PHE A 1 332 ? 61.587 29.000 28.235 1.00 25.49 325 PHE A N 1
ATOM 2482 C CA . PHE A 1 332 ? 60.437 29.714 27.706 1.00 23.73 325 PHE A CA 1
ATOM 2483 C C . PHE A 1 332 ? 59.137 28.912 27.804 1.00 23.12 325 PHE A C 1
ATOM 2484 O O . PHE A 1 332 ? 58.089 29.439 28.205 1.00 21.87 325 PHE A O 1
ATOM 2492 N N . ASN A 1 333 ? 59.208 27.629 27.452 1.00 21.51 326 ASN A N 1
ATOM 2493 C CA . ASN A 1 333 ? 58.021 26.775 27.519 1.00 22.11 326 ASN A CA 1
ATOM 2494 C C . ASN A 1 333 ? 57.542 26.614 28.972 1.00 19.07 326 ASN A C 1
ATOM 2495 O O . ASN A 1 333 ? 56.348 26.523 29.221 1.00 18.89 326 ASN A O 1
ATOM 2500 N N . LYS A 1 334 ? 58.477 26.556 29.918 1.00 20.74 327 LYS A N 1
ATOM 2501 C CA . LYS A 1 334 ? 58.075 26.432 31.327 1.00 18.19 327 LYS A CA 1
ATOM 2502 C C . LYS A 1 334 ? 57.292 27.674 31.749 1.00 18.80 327 LYS A C 1
ATOM 2503 O O . LYS A 1 334 ? 56.218 27.576 32.351 1.00 16.59 327 LYS A O 1
ATOM 2509 N N . GLN A 1 335 ? 57.799 28.866 31.403 1.00 18.55 328 GLN A N 1
ATOM 2510 C CA . GLN A 1 335 ? 57.067 30.082 31.756 1.00 18.73 328 GLN A CA 1
ATOM 2511 C C . GLN A 1 335 ? 55.675 30.118 31.109 1.00 18.51 328 GLN A C 1
ATOM 2512 O O . GLN A 1 335 ? 54.724 30.539 31.752 1.00 18.15 328 GLN A O 1
ATOM 2518 N N . GLN A 1 336 ? 55.571 29.680 29.846 1.00 20.80 329 GLN A N 1
ATOM 2519 C CA . GLN A 1 336 ? 54.292 29.644 29.123 1.00 21.58 329 GLN A CA 1
ATOM 2520 C C . GLN A 1 336 ? 53.273 28.820 29.908 1.00 20.57 329 GLN A C 1
ATOM 2521 O O . GLN A 1 336 ? 52.136 29.222 30.093 1.00 20.89 329 GLN A O 1
ATOM 2527 N N . TRP A 1 337 ? 53.699 27.642 30.361 1.00 18.62 330 TRP A N 1
ATOM 2528 C CA . TRP A 1 337 ? 52.834 26.786 31.177 1.00 17.35 330 TRP A CA 1
ATOM 2529 C C . TRP A 1 337 ? 52.435 27.466 32.477 1.00 17.58 330 TRP A C 1
ATOM 2530 O O . TRP A 1 337 ? 51.273 27.460 32.860 1.00 17.24 330 TRP A O 1
ATOM 2541 N N . LEU A 1 338 ? 53.409 28.032 33.186 1.00 18.08 331 LEU A N 1
ATOM 2542 C CA . LEU A 1 338 ? 53.073 28.732 34.422 1.00 18.55 331 LEU A CA 1
ATOM 2543 C C . LEU A 1 338 ? 52.069 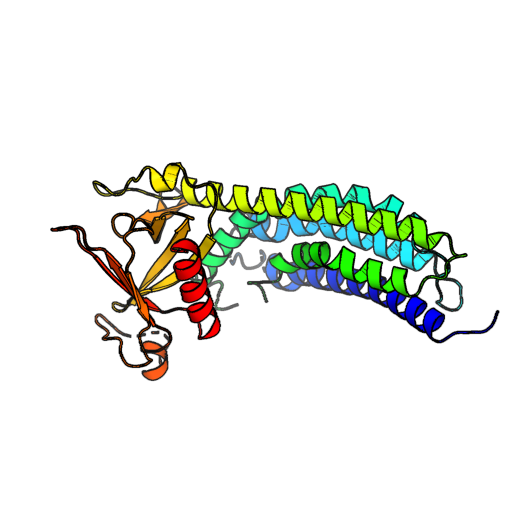29.872 34.145 1.00 17.58 331 LEU A C 1
ATOM 2544 O O . LEU A 1 338 ? 51.056 30.005 34.841 1.00 17.14 331 LEU A O 1
ATOM 2549 N N . ASN A 1 339 ? 52.344 30.686 33.114 1.00 19.28 332 ASN A N 1
ATOM 2550 C CA . ASN A 1 339 ? 51.441 31.807 32.787 1.00 19.92 332 ASN A CA 1
ATOM 2551 C C . ASN A 1 339 ? 50.021 31.312 32.474 1.00 19.92 332 ASN A C 1
ATOM 2552 O O . ASN A 1 339 ? 49.052 31.817 33.028 1.00 19.71 332 ASN A O 1
ATOM 2557 N N . CYS A 1 340 ? 49.895 30.296 31.606 1.00 20.00 333 CYS A N 1
ATOM 2558 C CA . CYS A 1 340 ? 48.563 29.789 31.247 1.00 20.19 333 CYS A CA 1
ATOM 2559 C C . CYS A 1 340 ? 47.780 29.181 32.393 1.00 19.49 333 CYS A C 1
ATOM 2560 O O . CYS A 1 340 ? 46.591 29.399 32.518 1.00 20.41 333 CYS A O 1
ATOM 2563 N N . ILE A 1 341 ? 48.438 28.386 33.231 1.00 18.96 334 ILE A N 1
ATOM 2564 C CA . ILE A 1 341 ? 47.733 27.822 34.345 1.00 19.06 334 ILE A CA 1
ATOM 2565 C C . ILE A 1 341 ? 47.284 28.943 35.313 1.00 20.22 334 ILE A C 1
ATOM 2566 O O . ILE A 1 341 ? 46.161 28.956 35.795 1.00 19.86 334 ILE A O 1
ATOM 2571 N N . ARG A 1 342 ? 48.173 29.871 35.620 1.00 20.22 335 ARG A N 1
ATOM 2572 C CA . ARG A 1 342 ? 47.782 30.959 36.521 1.00 21.48 335 ARG A CA 1
ATOM 2573 C C . ARG A 1 342 ? 46.633 31.799 35.932 1.00 22.17 335 ARG A C 1
ATOM 2574 O O . ARG A 1 342 ? 45.719 32.188 36.654 1.00 22.97 335 ARG A O 1
ATOM 2582 N N . GLN A 1 343 ? 46.673 32.031 34.624 1.00 23.88 336 GLN A N 1
ATOM 2583 C CA . GLN A 1 343 ? 45.650 32.826 33.957 1.00 26.26 336 GLN A CA 1
ATOM 2584 C C . GLN A 1 343 ? 44.316 32.105 34.004 1.00 25.55 336 GLN A C 1
ATOM 2585 O O . GLN A 1 343 ? 43.286 32.708 34.304 1.00 24.26 336 GLN A O 1
ATOM 2591 N N . ALA A 1 344 ? 44.326 30.789 33.744 1.00 24.95 337 ALA A N 1
ATOM 2592 C CA . ALA A 1 344 ? 43.084 30.030 33.829 1.00 25.26 337 ALA A CA 1
ATOM 2593 C C . ALA A 1 344 ? 42.536 30.046 35.268 1.00 24.88 337 ALA A C 1
ATOM 2594 O O . ALA A 1 344 ? 41.324 30.157 35.477 1.00 25.70 337 ALA A O 1
ATOM 2596 N N . LYS A 1 345 ? 43.403 29.931 36.275 1.00 27.46 338 LYS A N 1
ATOM 2597 C CA . LYS A 1 345 ? 42.917 29.955 37.659 1.00 29.54 338 LYS A CA 1
ATOM 2598 C C . LYS A 1 345 ? 42.346 31.366 37.876 1.00 33.92 338 LYS A C 1
ATOM 2599 O O . LYS A 1 345 ? 41.406 31.560 38.649 1.00 32.95 338 LYS A O 1
ATOM 2605 N N . GLU A 1 346 ? 42.937 32.314 37.145 1.00 37.01 339 GLU A N 1
ATOM 2606 C CA . GLU A 1 346 ? 42.545 33.733 37.088 1.00 43.03 339 GLU A CA 1
ATOM 2607 C C . GLU A 1 346 ? 43.166 34.706 38.069 1.00 45.04 339 GLU A C 1
ATOM 2608 O O . GLU A 1 346 ? 42.398 35.427 38.763 1.00 48.57 339 GLU A O 1
#

Solvent-accessible surface area: 17516 Å² total

Radius of gyration: 24.11 Å; Cα contacts (8 Å, |Δi|>4): 422; chains: 1; bounding box: 42×65×66 Å

B-factor: mean 28.77, std 12.31, range [9.91, 67.82]

Nearest PDB structures (foldseek):
  2z0q-assembly1_A  TM=1.003E+00  e=6.409E-53  Mus musculus
  4xh9-assembly1_A  TM=7.204E-01  e=3.532E-35  Homo sapiens
  1ki1-assembly2_D  TM=5.292E-01  e=3.015E-16  Homo sapiens
  5hzi-assembly2_B  TM=5.040E-01  e=8.077E-15  Homo sapiens
  5hzk-assembly1_B  TM=5.264E-01  e=1.958E-13  Homo sapiens

CATH classification: 1.20.900.10 (+1 more: 2.30.29.30)

InterPro domains:
  IPR000219 Dbl homology domain [PF00621] (126-301)
  IPR000219 Dbl homology domain [PS50010] (121-303)
  IPR000219 Dbl homology domain [SM00325] (125-302)
  IPR000219 Dbl homology domain [cd00160] (122-301)
  IPR001331 Guanine-nucleotide dissociation stimulator, CDC24, conserved site [PS00741] (251-276)
  IPR001849 Pleckstrin homology domain [PS50003] (290-448)
  IPR001849 Pleckstrin homology domain [SM00233] (311-450)
  IPR011993 PH-like domain superfamily [G3DSA:2.30.29.30] (319-453)
  IPR035899 Dbl homology (DH) domain superfamily [G3DSA:1.20.900.10] (105-318)
  IPR035899 Dbl homology (DH) domain superfamily [SSF48065] (103-312)
  IPR044129 Rho guanine nucleotide exchange factor 3, PH domain [cd10572] (315-447)
  IPR051480 Endocytic & GEF Adapter [PTHR46006] (30-458)
  IPR055251 SOS1/NGEF-like, PH domain [PF22697] (332-445)

Secondary structure (DSSP, 8-state):
----HHHHHHHHHHHHHHHHHHHHHHHHHHHIIIII---TT---HHHHHHHHTTHHHHHHHHHHHHHHHHHH--TTS--S--HHHHHHHGGGGGHHHHHHHHHHHHHHHHHHHTT-HHHH---TTTGGGHHHHHHHHHHHHHHHHHHTS-TTSTHHHHHHHHHHHHHHHHHHHHHHHHHHHHHHHHHHEE--STT---HHHHT---EEEEEEEEETTS-EEEEEEESSEEEEEEEEEETTEEEEEESS--EEGGG-EEEE--TTTS---S----SHHHHTSSEEEEEE--GGG-EEEEEE-SSHHHHHHHHHHHHHHH-